Protein AF-A0A2R6AS72-F1 (afdb_monomer_lite)

Radius of gyration: 29.5 Å; chains: 1; bounding box: 60×85×86 Å

Structure (mmCIF, N/CA/C/O backbone):
data_AF-A0A2R6AS72-F1
#
_entry.id   AF-A0A2R6AS72-F1
#
loop_
_atom_site.group_PDB
_atom_site.id
_atom_site.type_symbol
_atom_site.label_atom_id
_atom_site.label_alt_id
_atom_site.label_comp_id
_atom_site.label_asym_id
_atom_site.label_entity_id
_atom_site.label_seq_id
_atom_site.pdbx_PDB_ins_code
_atom_site.Cartn_x
_atom_site.Cartn_y
_atom_site.Cartn_z
_atom_site.occupancy
_atom_site.B_iso_or_equiv
_atom_site.auth_seq_id
_atom_site.auth_comp_id
_atom_site.auth_asym_id
_atom_site.auth_atom_id
_atom_site.pdbx_PDB_model_num
ATOM 1 N N . MET A 1 1 ? -4.173 1.957 5.976 1.00 26.55 1 MET A N 1
ATOM 2 C CA . MET A 1 1 ? -3.843 1.121 4.814 1.00 26.55 1 MET A CA 1
ATOM 3 C C . MET A 1 1 ? -2.342 1.204 4.675 1.00 26.55 1 MET A C 1
ATOM 5 O O . MET A 1 1 ? -1.845 2.309 4.510 1.00 26.55 1 MET A O 1
ATOM 9 N N . VAL A 1 2 ? -1.596 0.109 4.825 1.00 26.56 2 VAL A N 1
ATOM 10 C CA . VAL A 1 2 ? -0.208 0.131 4.344 1.00 26.56 2 VAL A CA 1
ATOM 11 C C . VAL A 1 2 ? -0.346 0.157 2.828 1.00 26.56 2 VAL A C 1
ATOM 13 O O . VAL A 1 2 ? -0.737 -0.860 2.257 1.00 26.56 2 VAL A O 1
ATOM 16 N N . GLN A 1 3 ? -0.158 1.322 2.190 1.00 34.91 3 GLN A N 1
ATOM 17 C CA . GLN A 1 3 ? -0.033 1.402 0.732 1.00 34.91 3 GLN A CA 1
ATOM 18 C C . GLN A 1 3 ? 0.876 0.242 0.323 1.00 34.91 3 GLN A C 1
ATOM 20 O O . GLN A 1 3 ? 1.995 0.143 0.835 1.00 34.91 3 GLN A O 1
ATOM 25 N N . ARG A 1 4 ? 0.376 -0.698 -0.496 1.00 41.53 4 ARG A N 1
ATOM 26 C CA . ARG A 1 4 ? 1.210 -1.774 -1.043 1.00 41.53 4 ARG A CA 1
ATOM 27 C C . ARG A 1 4 ? 2.250 -1.085 -1.917 1.00 41.53 4 ARG A C 1
ATOM 29 O O . ARG A 1 4 ? 1.999 -0.790 -3.079 1.00 41.53 4 ARG A O 1
ATOM 36 N N . GLY A 1 5 ? 3.365 -0.722 -1.294 1.00 50.56 5 GLY A N 1
ATOM 37 C CA . GLY A 1 5 ? 4.481 -0.075 -1.950 1.00 50.56 5 GLY A CA 1
ATOM 38 C C . GLY A 1 5 ? 5.045 -0.971 -3.032 1.00 50.56 5 GLY A C 1
ATOM 39 O O . GLY A 1 5 ? 4.806 -2.182 -3.036 1.00 50.56 5 GLY A O 1
ATOM 40 N N . LEU A 1 6 ? 5.835 -0.380 -3.921 1.00 60.59 6 LEU A N 1
ATOM 41 C CA . LEU A 1 6 ? 6.770 -1.143 -4.732 1.00 60.59 6 LEU A CA 1
ATOM 42 C C . LEU A 1 6 ? 7.609 -2.053 -3.819 1.00 60.59 6 LEU A C 1
ATOM 44 O O . LEU A 1 6 ? 8.525 -1.594 -3.145 1.00 60.59 6 LEU A O 1
ATOM 48 N N . ARG A 1 7 ? 7.286 -3.348 -3.780 1.00 61.53 7 ARG A N 1
ATOM 49 C CA . ARG A 1 7 ? 8.083 -4.355 -3.058 1.00 61.53 7 ARG A CA 1
ATOM 50 C C . ARG A 1 7 ? 9.135 -5.003 -3.952 1.00 61.53 7 ARG A C 1
ATOM 52 O O . ARG A 1 7 ? 10.150 -5.470 -3.459 1.00 61.53 7 ARG A O 1
ATOM 59 N N . SER A 1 8 ? 8.880 -5.029 -5.258 1.00 78.56 8 SER A N 1
ATOM 60 C CA . SER A 1 8 ? 9.783 -5.606 -6.250 1.00 78.56 8 SER A CA 1
ATOM 61 C C . SER A 1 8 ? 10.986 -4.692 -6.460 1.00 78.56 8 SER A C 1
ATOM 63 O O . SER A 1 8 ? 10.830 -3.558 -6.917 1.00 78.56 8 SER A O 1
ATOM 65 N N . GLU A 1 9 ? 12.185 -5.202 -6.177 1.00 76.00 9 GLU A N 1
ATOM 66 C CA . GLU A 1 9 ? 13.444 -4.528 -6.507 1.00 76.00 9 GLU A CA 1
ATOM 67 C C . GLU A 1 9 ? 13.513 -4.182 -7.990 1.00 76.00 9 GLU A C 1
ATOM 69 O O . GLU A 1 9 ? 13.828 -3.051 -8.330 1.00 76.00 9 GLU A O 1
ATOM 74 N N . LYS A 1 10 ? 13.083 -5.092 -8.872 1.00 84.44 10 LYS A N 1
ATOM 75 C CA . LYS A 1 10 ? 13.048 -4.853 -10.322 1.00 84.44 10 LYS A CA 1
ATOM 76 C C . LYS A 1 10 ? 12.162 -3.666 -10.698 1.00 84.44 10 LYS A C 1
ATOM 78 O O . LYS A 1 10 ? 12.503 -2.912 -11.603 1.00 84.44 10 LYS A O 1
ATOM 83 N N . SER A 1 11 ? 11.054 -3.452 -9.989 1.00 86.06 11 SER A N 1
ATOM 84 C CA . SER A 1 11 ? 10.201 -2.278 -10.205 1.00 86.06 11 SER A CA 1
ATOM 85 C C . SER A 1 11 ? 10.873 -0.986 -9.731 1.00 86.06 11 SER A C 1
ATOM 87 O O . SER A 1 11 ? 10.714 0.050 -10.369 1.00 86.06 11 SER A O 1
ATOM 89 N N . VAL A 1 12 ? 11.643 -1.044 -8.641 1.00 83.94 12 VAL A N 1
ATOM 90 C CA . VAL A 1 12 ? 12.390 0.106 -8.105 1.00 83.94 12 VAL A CA 1
ATOM 91 C C . VAL A 1 12 ? 13.551 0.463 -9.028 1.00 83.94 12 VAL A C 1
ATOM 93 O O . VAL A 1 12 ? 13.697 1.620 -9.413 1.00 83.94 12 VAL A O 1
ATOM 96 N N . SER A 1 13 ? 14.326 -0.536 -9.453 1.00 82.00 13 SER A N 1
ATOM 97 C CA . SER A 1 13 ? 15.405 -0.384 -10.428 1.00 82.00 13 SER A CA 1
ATOM 98 C C . SER A 1 13 ? 14.889 0.196 -11.741 1.00 82.00 13 SER A C 1
ATOM 100 O O . SER A 1 13 ? 15.548 1.048 -12.326 1.00 82.00 13 SER A O 1
ATOM 102 N N . LEU A 1 14 ? 13.694 -0.210 -12.180 1.00 90.12 14 LEU A N 1
ATOM 103 C CA . LEU A 1 14 ? 13.065 0.334 -13.379 1.00 90.12 14 LEU A CA 1
ATOM 104 C C . LEU A 1 14 ? 12.728 1.825 -13.237 1.00 90.12 14 LEU A C 1
ATOM 106 O O . LEU A 1 14 ? 13.034 2.597 -14.139 1.00 90.12 14 LEU A O 1
ATOM 110 N N . ILE A 1 15 ? 12.151 2.249 -12.108 1.00 89.75 15 ILE A N 1
ATOM 111 C CA . ILE A 1 15 ? 11.882 3.673 -11.847 1.00 89.75 15 ILE A CA 1
ATOM 112 C C . ILE A 1 15 ? 13.185 4.483 -11.842 1.00 89.75 15 ILE A C 1
ATOM 114 O O . ILE A 1 15 ? 13.264 5.526 -12.489 1.00 89.75 15 ILE A O 1
ATOM 118 N N . LEU A 1 16 ? 14.222 3.986 -11.161 1.00 88.44 16 LEU A N 1
ATOM 119 C CA . LEU A 1 16 ? 15.533 4.636 -11.109 1.00 88.44 16 LEU A CA 1
ATOM 120 C C . LEU A 1 16 ? 16.192 4.741 -12.486 1.00 88.44 16 LEU A C 1
ATOM 122 O O . LEU A 1 16 ? 16.764 5.777 -12.815 1.00 88.44 16 LEU A O 1
ATOM 126 N N . PHE A 1 17 ? 16.102 3.689 -13.299 1.00 91.38 17 PHE A N 1
ATOM 127 C CA . PHE A 1 17 ? 16.607 3.689 -14.668 1.00 91.38 17 PHE A CA 1
ATOM 128 C C . PHE A 1 17 ? 15.911 4.739 -15.536 1.00 91.38 17 PHE A C 1
ATOM 130 O O . PHE A 1 17 ? 16.584 5.528 -16.200 1.00 91.38 17 PHE A O 1
ATOM 137 N N . ILE A 1 18 ? 14.577 4.790 -15.495 1.00 93.00 18 ILE A N 1
ATOM 138 C CA . ILE A 1 18 ? 13.805 5.772 -16.265 1.00 93.00 18 ILE A CA 1
ATOM 139 C C . ILE A 1 18 ? 14.140 7.190 -15.788 1.00 93.00 18 ILE A C 1
ATOM 141 O O . ILE A 1 18 ? 14.328 8.074 -16.617 1.00 93.00 18 ILE A O 1
ATOM 145 N N . SER A 1 19 ? 14.304 7.398 -14.477 1.00 90.56 19 SER A N 1
ATOM 146 C CA . SER A 1 19 ? 14.734 8.684 -13.912 1.00 90.56 19 SER A CA 1
ATOM 147 C C . SER A 1 19 ? 16.095 9.125 -14.459 1.00 90.56 19 SER A C 1
ATOM 149 O O . SER A 1 19 ? 16.209 10.208 -15.030 1.00 90.56 19 SER A O 1
ATOM 151 N N . LYS A 1 20 ? 17.104 8.243 -14.401 1.00 86.31 20 LYS A N 1
ATOM 152 C CA . LYS A 1 20 ? 18.450 8.496 -14.949 1.00 86.31 20 LYS A CA 1
ATOM 153 C C . LYS A 1 20 ? 18.457 8.734 -16.461 1.00 86.31 20 LYS A C 1
ATOM 155 O O . LYS A 1 20 ? 19.352 9.401 -16.961 1.00 86.31 20 LYS A O 1
ATOM 160 N N . SER A 1 21 ? 17.454 8.226 -17.172 1.00 88.25 21 SER A N 1
ATOM 161 C CA . SER A 1 21 ? 17.275 8.407 -18.619 1.00 88.25 21 SER A CA 1
ATOM 162 C C . SER A 1 21 ? 16.525 9.703 -18.979 1.00 88.25 21 SER A C 1
ATOM 164 O O . SER A 1 21 ? 15.996 9.829 -20.081 1.00 88.25 21 SER A O 1
ATOM 166 N N . GLY A 1 22 ? 16.430 10.662 -18.050 1.00 88.44 22 GLY A N 1
ATOM 167 C CA . GLY A 1 22 ? 15.698 11.918 -18.249 1.00 88.44 22 GLY A CA 1
ATOM 168 C C . GLY A 1 22 ? 14.187 11.790 -18.033 1.00 88.44 22 GLY A C 1
ATOM 169 O O . GLY A 1 22 ? 13.410 12.547 -18.605 1.00 88.44 22 GLY A O 1
ATOM 170 N N . GLY A 1 23 ? 13.749 10.803 -17.248 1.00 90.31 23 GLY A N 1
ATOM 171 C CA . GLY A 1 23 ? 12.340 10.577 -16.921 1.00 90.31 23 GLY A CA 1
ATOM 172 C C . GLY A 1 23 ? 11.528 9.850 -17.995 1.00 90.31 23 GLY A C 1
ATOM 173 O O . GLY A 1 23 ? 10.321 9.683 -17.814 1.00 90.31 23 GLY A O 1
ATOM 174 N N . ARG A 1 24 ? 12.166 9.378 -19.075 1.00 94.62 24 ARG A N 1
ATOM 175 C CA . ARG A 1 24 ? 11.526 8.635 -20.172 1.00 94.62 24 ARG A CA 1
ATOM 176 C C . ARG A 1 24 ? 12.399 7.477 -20.668 1.00 94.62 24 ARG A C 1
ATOM 178 O O . ARG A 1 24 ? 13.614 7.613 -20.736 1.00 94.62 24 ARG A O 1
ATOM 185 N N . ALA A 1 25 ? 11.799 6.349 -21.052 1.00 95.50 25 ALA A N 1
ATOM 186 C CA . ALA A 1 25 ? 12.524 5.227 -21.666 1.00 95.50 25 ALA A CA 1
ATOM 187 C C . ALA A 1 25 ? 11.628 4.366 -22.569 1.00 95.50 25 ALA A C 1
ATOM 189 O O . ALA A 1 25 ? 10.417 4.283 -22.353 1.00 95.50 25 ALA A O 1
ATOM 190 N N . LYS A 1 26 ? 12.204 3.658 -23.553 1.00 95.50 26 LYS A N 1
ATOM 191 C CA . LYS A 1 26 ? 11.459 2.632 -24.303 1.00 95.50 26 LYS A CA 1
ATOM 192 C C . LYS A 1 26 ? 11.435 1.316 -23.529 1.00 95.50 26 LYS A C 1
ATOM 194 O O . LYS A 1 26 ? 12.349 0.983 -22.777 1.00 95.50 26 LYS A O 1
ATOM 199 N N . LEU A 1 27 ? 10.415 0.496 -23.791 1.00 93.31 27 LEU A N 1
ATOM 200 C CA . LEU A 1 27 ? 10.300 -0.839 -23.191 1.00 93.31 27 LEU A CA 1
ATOM 201 C C . LEU A 1 27 ? 11.507 -1.741 -23.513 1.00 93.31 27 LEU A C 1
ATOM 203 O O . LEU A 1 27 ? 11.889 -2.565 -22.685 1.00 93.31 27 LEU A O 1
ATOM 207 N N . LYS A 1 28 ? 12.107 -1.595 -24.706 1.00 92.81 28 LYS A N 1
ATOM 208 C CA . LYS A 1 28 ? 13.315 -2.342 -25.100 1.00 92.81 28 LYS A CA 1
ATOM 209 C C . LYS A 1 28 ? 14.474 -2.049 -24.148 1.00 92.81 28 LYS A C 1
ATOM 211 O O . LYS A 1 28 ? 15.103 -2.986 -23.668 1.00 92.81 28 LYS A O 1
ATOM 216 N N . ASP A 1 29 ? 14.695 -0.775 -23.856 1.00 92.50 29 ASP A N 1
ATOM 217 C CA . ASP A 1 29 ? 15.818 -0.308 -23.044 1.00 92.50 29 ASP A CA 1
ATOM 218 C C . ASP A 1 29 ? 15.613 -0.724 -21.584 1.00 92.50 29 ASP A C 1
ATOM 220 O O . ASP A 1 29 ? 16.521 -1.252 -20.950 1.00 92.50 29 ASP A O 1
ATOM 224 N N . ALA A 1 30 ? 14.373 -0.626 -21.093 1.00 89.69 30 ALA A N 1
ATOM 225 C CA . ALA A 1 30 ? 13.977 -1.142 -19.785 1.00 89.69 30 ALA A CA 1
ATOM 226 C C . ALA A 1 30 ? 14.196 -2.661 -19.640 1.00 89.69 30 ALA A C 1
ATOM 228 O O . ALA A 1 30 ? 14.641 -3.126 -18.592 1.00 89.69 30 ALA A O 1
ATOM 229 N N . ALA A 1 31 ? 13.881 -3.449 -20.674 1.00 91.19 31 ALA A N 1
ATOM 230 C CA . ALA A 1 31 ? 14.099 -4.896 -20.663 1.00 91.19 31 ALA A CA 1
ATOM 231 C C . ALA A 1 31 ? 15.592 -5.248 -20.662 1.00 91.19 31 ALA A C 1
ATOM 233 O O . ALA A 1 31 ? 16.020 -6.088 -19.870 1.00 91.19 31 ALA A O 1
ATOM 234 N N . SER A 1 32 ? 16.378 -4.540 -21.480 1.00 91.00 32 SER A N 1
ATOM 235 C CA . SER A 1 32 ? 17.835 -4.671 -21.517 1.00 91.00 32 SER A CA 1
ATOM 236 C C . SER A 1 32 ? 18.467 -4.328 -20.167 1.00 91.00 32 SER A C 1
ATOM 238 O O . SER A 1 32 ? 19.284 -5.090 -19.666 1.00 91.00 32 SER A O 1
ATOM 240 N N . PHE A 1 33 ? 18.054 -3.221 -19.541 1.00 91.44 33 PHE A N 1
ATOM 241 C CA . PHE A 1 33 ? 18.584 -2.779 -18.251 1.00 91.44 33 PHE A CA 1
ATOM 242 C C . PHE A 1 33 ? 18.313 -3.780 -17.121 1.00 91.44 33 PHE A C 1
ATOM 244 O O . PHE A 1 33 ? 19.184 -4.055 -16.300 1.00 91.44 33 PHE A O 1
ATOM 251 N N . LEU A 1 34 ? 17.105 -4.348 -17.065 1.00 87.94 34 LEU A N 1
ATOM 252 C CA . LEU A 1 34 ? 16.750 -5.312 -16.020 1.00 87.94 34 LEU A CA 1
ATOM 253 C C . LEU A 1 34 ? 17.352 -6.707 -16.240 1.00 87.94 34 LEU A C 1
ATOM 255 O O . LEU A 1 34 ? 17.239 -7.541 -15.331 1.00 87.94 34 LEU A O 1
ATOM 259 N N . ASN A 1 35 ? 17.963 -6.932 -17.410 1.00 92.06 35 ASN A N 1
ATOM 260 C CA . ASN A 1 35 ? 18.389 -8.225 -17.935 1.00 92.06 35 ASN A CA 1
ATOM 261 C C . ASN A 1 35 ? 17.247 -9.253 -17.906 1.00 92.06 35 ASN A C 1
ATOM 263 O O . ASN A 1 35 ? 17.348 -10.311 -17.287 1.00 92.06 35 ASN A O 1
ATOM 267 N N . LEU A 1 36 ? 16.104 -8.886 -18.495 1.00 90.19 36 LEU A N 1
ATOM 268 C CA . LEU A 1 36 ? 14.894 -9.709 -18.510 1.00 90.19 36 LEU A CA 1
ATOM 269 C C . LEU A 1 36 ? 14.269 -9.777 -19.911 1.00 90.19 36 LEU A C 1
ATOM 271 O O . LEU A 1 36 ? 14.346 -8.804 -20.668 1.00 90.19 36 LEU A O 1
ATOM 275 N N . PRO A 1 37 ? 13.560 -10.875 -20.241 1.00 93.31 37 PRO A N 1
ATOM 276 C CA . PRO A 1 37 ? 12.732 -10.937 -21.438 1.00 93.31 37 PRO A CA 1
ATOM 277 C C . PRO A 1 37 ? 11.698 -9.809 -21.462 1.00 93.31 37 PRO A C 1
ATOM 279 O O . PRO A 1 37 ? 11.127 -9.440 -20.429 1.00 93.31 37 PRO A O 1
ATOM 282 N N . ARG A 1 38 ? 11.395 -9.294 -22.660 1.00 90.62 38 ARG A N 1
ATOM 283 C CA . ARG A 1 38 ? 10.428 -8.196 -22.843 1.00 90.62 38 ARG A CA 1
ATOM 284 C C . ARG A 1 38 ? 9.080 -8.479 -22.182 1.00 90.62 38 ARG A C 1
ATOM 286 O O . ARG A 1 38 ? 8.500 -7.565 -21.599 1.00 90.62 38 ARG A O 1
ATOM 293 N N . ASP A 1 39 ? 8.587 -9.711 -22.253 1.00 89.19 39 ASP A N 1
ATOM 294 C CA . ASP A 1 39 ? 7.284 -10.072 -21.687 1.00 89.19 39 ASP A CA 1
ATOM 295 C C . ASP A 1 39 ? 7.278 -10.074 -20.155 1.00 89.19 39 ASP A C 1
ATOM 297 O O . ASP A 1 39 ? 6.330 -9.564 -19.551 1.00 89.19 39 ASP A O 1
ATOM 301 N N . SER A 1 40 ? 8.373 -10.498 -19.521 1.00 87.94 40 SER A N 1
ATOM 302 C CA . SER A 1 40 ? 8.562 -10.374 -18.072 1.00 87.94 40 SER A CA 1
ATOM 303 C C . SER A 1 40 ? 8.624 -8.902 -17.649 1.00 87.94 40 SER A C 1
ATOM 305 O O . SER A 1 40 ? 7.961 -8.490 -16.693 1.00 87.94 40 SER A O 1
ATOM 307 N N . THR A 1 41 ? 9.330 -8.061 -18.412 1.00 91.38 41 THR A N 1
ATOM 308 C CA . THR A 1 41 ? 9.390 -6.610 -18.164 1.00 91.38 41 THR A CA 1
ATOM 309 C C . THR A 1 41 ? 8.023 -5.938 -18.308 1.00 91.38 41 THR A C 1
ATOM 311 O O . THR A 1 41 ? 7.683 -5.070 -17.500 1.00 91.38 41 THR A O 1
ATOM 314 N N . LYS A 1 42 ? 7.180 -6.372 -19.261 1.00 92.38 42 LYS A N 1
ATOM 315 C CA . LYS A 1 42 ? 5.796 -5.872 -19.396 1.00 92.38 42 LYS A CA 1
ATOM 316 C C . LYS A 1 42 ? 4.974 -6.089 -18.126 1.00 92.38 42 LYS A C 1
ATOM 318 O O . LYS A 1 42 ? 4.080 -5.283 -17.868 1.00 92.38 42 LYS A O 1
ATOM 323 N N . GLY A 1 43 ? 5.236 -7.147 -17.356 1.00 90.69 43 GLY A N 1
ATOM 324 C CA . GLY A 1 43 ? 4.576 -7.398 -16.072 1.00 90.69 43 GLY A CA 1
ATOM 325 C C . GLY A 1 43 ? 4.862 -6.291 -15.056 1.00 90.69 43 GLY A C 1
ATOM 326 O O . GLY A 1 43 ? 3.936 -5.675 -14.526 1.00 90.69 43 GLY A O 1
ATOM 327 N N . TYR A 1 44 ? 6.141 -5.958 -14.862 1.00 90.56 44 TYR A N 1
ATOM 328 C CA . TYR A 1 44 ? 6.551 -4.870 -13.968 1.00 90.56 44 TYR A CA 1
ATOM 329 C C . TYR A 1 44 ? 6.054 -3.507 -14.450 1.00 90.56 44 TYR A C 1
ATOM 331 O O . TYR A 1 44 ? 5.547 -2.723 -13.653 1.00 90.56 44 TYR A O 1
ATOM 339 N N . VAL A 1 45 ? 6.131 -3.244 -15.754 1.00 93.25 45 VAL A N 1
ATOM 340 C CA . VAL A 1 45 ? 5.623 -2.002 -16.352 1.00 93.25 45 VAL A CA 1
ATOM 341 C C . VAL A 1 45 ? 4.116 -1.861 -16.139 1.00 93.25 45 VAL A C 1
ATOM 343 O O . VAL A 1 45 ? 3.662 -0.805 -15.710 1.00 93.25 45 VAL A O 1
ATOM 346 N N . ARG A 1 46 ? 3.328 -2.920 -16.375 1.00 91.69 46 ARG A N 1
ATOM 347 C CA . ARG A 1 46 ? 1.877 -2.912 -16.113 1.00 91.69 46 ARG A CA 1
ATOM 348 C C . ARG A 1 46 ? 1.566 -2.641 -14.645 1.00 91.69 46 ARG A C 1
ATOM 350 O O . ARG A 1 46 ? 0.669 -1.852 -14.360 1.00 91.69 46 ARG A O 1
ATOM 357 N N . ALA A 1 47 ? 2.316 -3.245 -13.724 1.00 86.25 47 ALA A N 1
ATOM 358 C CA . ALA A 1 47 ? 2.155 -2.980 -12.299 1.00 86.25 47 ALA A CA 1
ATOM 359 C C . ALA A 1 47 ? 2.436 -1.506 -11.959 1.00 86.25 47 ALA A C 1
ATOM 361 O O . ALA A 1 47 ? 1.650 -0.882 -11.254 1.00 86.25 47 ALA A O 1
ATOM 362 N N . LEU A 1 48 ? 3.511 -0.927 -12.498 1.00 90.56 48 LEU A N 1
ATOM 363 C CA . LEU A 1 48 ? 3.870 0.475 -12.269 1.00 90.56 48 LEU A CA 1
ATOM 364 C C . LEU A 1 48 ? 2.870 1.471 -12.863 1.00 90.56 48 LEU A C 1
ATOM 366 O O . LEU A 1 48 ? 2.565 2.467 -12.209 1.00 90.56 48 LEU A O 1
ATOM 370 N N . LEU A 1 49 ? 2.334 1.178 -14.050 1.00 90.50 49 LEU A N 1
ATOM 371 C CA . LEU A 1 49 ? 1.248 1.945 -14.670 1.00 90.50 49 LEU A CA 1
ATOM 372 C C . LEU A 1 49 ? -0.008 1.901 -13.792 1.00 90.50 49 LEU A C 1
ATOM 374 O O . LEU A 1 49 ? -0.547 2.939 -13.428 1.00 90.50 49 LEU A O 1
ATOM 378 N N . ARG A 1 50 ? -0.429 0.704 -13.359 1.00 87.31 50 ARG A N 1
ATOM 379 C CA . ARG A 1 50 ? -1.596 0.530 -12.475 1.00 87.31 50 ARG A CA 1
ATOM 380 C C . ARG A 1 50 ? -1.429 1.243 -11.130 1.00 87.31 50 ARG A C 1
ATOM 382 O O . ARG A 1 50 ? -2.405 1.709 -10.553 1.00 87.31 50 ARG A O 1
ATOM 389 N N . LEU A 1 51 ? -0.206 1.300 -10.610 1.00 81.81 51 LEU A N 1
ATOM 390 C CA . LEU A 1 51 ? 0.118 1.985 -9.358 1.00 81.81 51 LEU A CA 1
ATOM 391 C C . LEU A 1 51 ? 0.334 3.502 -9.531 1.00 81.81 51 LEU A C 1
ATOM 393 O O . LEU A 1 51 ? 0.549 4.197 -8.529 1.00 81.81 51 LEU A O 1
ATOM 397 N N . GLY A 1 52 ? 0.281 4.007 -10.767 1.00 85.38 52 GLY A N 1
ATOM 398 C CA . GLY A 1 52 ? 0.403 5.422 -11.104 1.00 85.38 52 GLY A CA 1
ATOM 399 C C . GLY A 1 52 ? 1.817 5.984 -10.973 1.00 85.38 52 GLY A C 1
ATOM 400 O O . GLY A 1 52 ? 1.954 7.172 -10.712 1.00 85.38 52 GLY A O 1
ATOM 401 N N . TYR A 1 53 ? 2.866 5.160 -11.079 1.00 87.56 53 TYR A N 1
ATOM 402 C CA . TYR A 1 53 ? 4.266 5.631 -11.111 1.00 87.56 53 TYR A CA 1
ATOM 403 C C . TYR A 1 53 ? 4.782 5.874 -12.526 1.00 87.56 53 TYR A C 1
ATOM 405 O O . TYR A 1 53 ? 5.785 6.560 -12.710 1.00 87.56 53 TYR A O 1
ATOM 413 N N . LEU A 1 54 ? 4.132 5.262 -13.511 1.00 94.25 54 LEU A N 1
ATOM 414 C CA . LEU A 1 54 ? 4.446 5.435 -14.916 1.00 94.25 54 LEU A CA 1
ATOM 415 C C . LEU A 1 54 ? 3.208 5.888 -15.673 1.00 94.25 54 LEU A C 1
ATOM 417 O O . LEU A 1 54 ? 2.084 5.587 -15.272 1.00 94.25 54 LEU A O 1
ATOM 421 N N . GLU A 1 55 ? 3.463 6.518 -16.806 1.00 94.06 55 GLU A N 1
ATOM 422 C CA . GLU A 1 55 ? 2.518 6.879 -17.853 1.00 94.06 55 GLU A CA 1
ATOM 423 C C . GLU A 1 55 ? 3.051 6.379 -19.203 1.00 94.06 55 GLU A C 1
ATOM 425 O O . GLU A 1 55 ? 4.219 5.984 -19.330 1.00 94.06 55 GLU A O 1
ATOM 430 N N . ARG A 1 56 ? 2.176 6.340 -20.212 1.00 93.44 56 ARG A N 1
ATOM 431 C CA . ARG A 1 56 ? 2.548 6.003 -21.588 1.00 93.44 56 ARG A CA 1
ATOM 432 C C . ARG A 1 56 ? 2.321 7.203 -22.481 1.00 93.44 56 ARG A C 1
ATOM 434 O O . ARG A 1 56 ? 1.236 7.766 -22.464 1.00 93.44 56 ARG A O 1
ATOM 441 N N . ASP A 1 57 ? 3.309 7.486 -23.313 1.00 91.62 57 ASP A N 1
ATOM 442 C CA . ASP A 1 57 ? 3.228 8.522 -24.335 1.00 91.62 57 ASP A CA 1
ATOM 443 C C . ASP A 1 57 ? 4.007 8.072 -25.573 1.00 91.62 57 ASP A C 1
ATOM 445 O O . ASP A 1 57 ? 5.174 7.698 -25.467 1.00 91.62 57 ASP A O 1
ATOM 449 N N . GLY A 1 58 ? 3.353 8.009 -26.734 1.00 82.38 58 GLY A N 1
ATOM 450 C CA . GLY A 1 58 ? 4.006 7.687 -28.012 1.00 82.38 58 GLY A CA 1
ATOM 451 C C . GLY A 1 58 ? 4.849 6.399 -28.037 1.00 82.38 58 GLY A C 1
ATOM 452 O O . GLY A 1 58 ? 5.858 6.333 -28.735 1.00 82.38 58 GLY A O 1
ATOM 453 N N . GLY A 1 59 ? 4.500 5.377 -27.243 1.00 86.81 59 GLY A N 1
ATOM 454 C CA . GLY A 1 59 ? 5.284 4.135 -27.116 1.00 86.81 59 GLY A CA 1
ATOM 455 C C . GLY A 1 59 ? 6.461 4.199 -26.127 1.00 86.81 59 GLY A C 1
ATOM 456 O O . GLY A 1 59 ? 7.170 3.203 -25.944 1.00 86.81 59 GLY A O 1
ATOM 457 N N . PHE A 1 60 ? 6.645 5.330 -25.450 1.00 93.50 60 PHE A N 1
ATOM 458 C CA . PHE A 1 60 ? 7.571 5.517 -24.340 1.00 93.50 60 PHE A CA 1
ATOM 459 C C . PHE A 1 60 ? 6.885 5.289 -22.989 1.00 93.50 60 PHE A C 1
ATOM 461 O O . PHE A 1 60 ? 5.669 5.415 -22.838 1.00 93.50 60 PHE A O 1
ATOM 468 N N . LEU A 1 61 ? 7.701 4.931 -22.000 1.00 95.50 61 LEU A N 1
ATOM 469 C CA . LEU A 1 61 ? 7.355 4.907 -20.585 1.00 95.50 61 LEU A CA 1
ATOM 470 C C . LEU A 1 61 ? 7.879 6.194 -19.960 1.00 95.50 61 LEU A C 1
ATOM 472 O O . LEU A 1 61 ? 9.081 6.451 -20.036 1.00 95.50 61 LEU A O 1
ATOM 476 N N . ILE A 1 62 ? 6.996 6.972 -19.344 1.00 96.00 62 ILE A N 1
ATOM 477 C CA . ILE A 1 62 ? 7.336 8.242 -18.697 1.00 96.00 62 ILE A CA 1
ATOM 478 C C . ILE A 1 62 ? 7.074 8.117 -17.199 1.00 96.00 62 ILE A C 1
ATOM 480 O O . ILE A 1 62 ? 6.115 7.462 -16.795 1.00 96.00 62 ILE A O 1
ATOM 484 N N . LEU A 1 63 ? 7.926 8.710 -16.362 1.00 92.62 63 LEU A N 1
ATOM 485 C CA . LEU A 1 63 ? 7.624 8.849 -14.938 1.00 92.62 63 LEU A CA 1
ATOM 486 C C . LEU A 1 63 ? 6.481 9.845 -14.746 1.00 92.62 63 LEU A C 1
ATOM 488 O O . LEU A 1 63 ? 6.612 11.017 -15.103 1.00 92.62 63 LEU A O 1
ATOM 492 N N . SER A 1 64 ? 5.407 9.391 -14.102 1.00 88.94 64 SER A N 1
ATOM 493 C CA . SER A 1 64 ? 4.377 10.294 -13.588 1.00 88.94 64 SER A CA 1
ATOM 494 C C . SER A 1 64 ? 4.973 11.216 -12.519 1.00 88.94 64 SER A C 1
ATOM 496 O O . SER A 1 64 ? 6.079 10.986 -12.021 1.00 88.94 64 SER A O 1
ATOM 498 N N . GLU A 1 65 ? 4.230 12.229 -12.083 1.00 79.38 65 GLU A N 1
ATOM 499 C CA . GLU A 1 65 ? 4.652 13.092 -10.972 1.00 79.38 65 GLU A CA 1
ATOM 500 C C . GLU A 1 65 ? 4.993 12.286 -9.703 1.00 79.38 65 GLU A C 1
ATOM 502 O O . GLU A 1 65 ? 6.048 12.467 -9.092 1.00 79.38 65 GLU A O 1
ATOM 507 N N . LYS A 1 66 ? 4.166 11.283 -9.386 1.00 80.81 66 LYS A N 1
ATOM 508 C CA . LYS A 1 66 ? 4.407 10.320 -8.303 1.00 80.81 66 LYS A CA 1
ATOM 509 C C . LYS A 1 66 ? 5.659 9.469 -8.541 1.00 80.81 66 LYS A C 1
ATOM 511 O O . LYS A 1 66 ? 6.403 9.190 -7.601 1.00 80.81 66 LYS A O 1
ATOM 516 N N . GLY A 1 67 ? 5.888 9.042 -9.783 1.00 84.38 67 GLY A N 1
ATOM 517 C CA . GLY A 1 67 ? 7.096 8.339 -10.217 1.00 84.38 67 GLY A CA 1
ATOM 518 C C . GLY A 1 67 ? 8.360 9.160 -10.012 1.00 84.38 67 GLY A C 1
ATOM 519 O O . GLY A 1 67 ? 9.332 8.646 -9.465 1.00 84.38 67 GLY A O 1
ATOM 520 N N . ARG A 1 68 ? 8.322 10.439 -10.398 1.00 81.25 68 ARG A N 1
ATOM 521 C CA . ARG A 1 68 ? 9.422 11.394 -10.233 1.00 81.25 68 ARG A CA 1
ATOM 522 C C . ARG A 1 68 ? 9.725 11.647 -8.765 1.00 81.25 68 ARG A C 1
ATOM 524 O O . ARG A 1 68 ? 10.866 11.465 -8.369 1.00 81.25 68 ARG A O 1
ATOM 531 N N . ALA A 1 69 ? 8.719 11.950 -7.945 1.00 73.62 69 ALA A N 1
ATOM 532 C CA . ALA A 1 69 ? 8.910 12.149 -6.506 1.00 73.62 69 ALA A CA 1
ATOM 533 C C . ALA A 1 69 ? 9.515 10.907 -5.827 1.00 73.62 69 ALA A C 1
ATOM 535 O O . ALA A 1 69 ? 10.429 11.012 -5.009 1.00 73.62 69 ALA A O 1
ATOM 536 N N . PHE A 1 70 ? 9.044 9.713 -6.202 1.00 79.19 70 PHE A N 1
ATOM 537 C CA . PHE A 1 70 ? 9.603 8.465 -5.692 1.00 79.19 70 PHE A CA 1
ATOM 538 C C . PHE A 1 70 ? 11.029 8.212 -6.192 1.00 79.19 70 PHE A C 1
ATOM 540 O O . PHE A 1 70 ? 11.866 7.748 -5.427 1.00 79.19 70 PHE A O 1
ATOM 547 N N . ALA A 1 71 ? 11.324 8.532 -7.4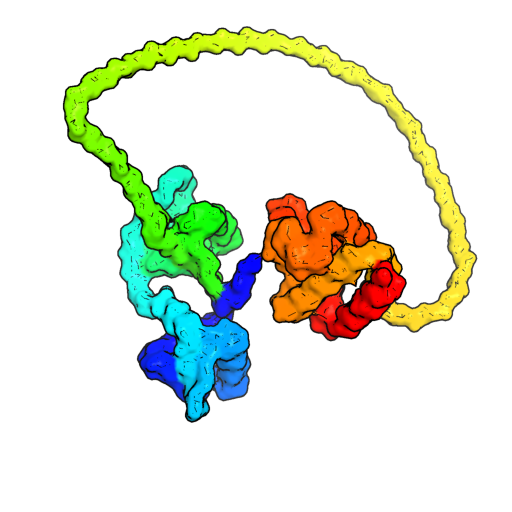52 1.00 83.12 71 ALA A N 1
ATOM 548 C CA . ALA A 1 71 ? 12.671 8.432 -7.990 1.00 83.12 71 ALA A CA 1
ATOM 549 C C . ALA A 1 71 ? 13.633 9.401 -7.295 1.00 83.12 71 ALA A C 1
ATOM 551 O O . ALA A 1 71 ? 14.714 8.960 -6.924 1.00 83.12 71 ALA A O 1
ATOM 552 N N . SER A 1 72 ? 13.232 10.656 -7.061 1.00 74.69 72 SER A N 1
ATOM 553 C CA . SER A 1 72 ? 14.022 11.654 -6.327 1.00 74.69 72 SER A CA 1
ATOM 554 C C . SER A 1 72 ? 14.389 11.156 -4.933 1.00 74.69 72 SER A C 1
ATOM 556 O O . SER A 1 72 ? 15.562 11.154 -4.578 1.00 74.69 72 SER A O 1
ATOM 558 N N . LEU A 1 73 ? 13.414 10.598 -4.209 1.00 70.56 73 LEU A N 1
ATOM 559 C CA . LEU A 1 73 ? 13.616 9.988 -2.891 1.00 70.56 73 LEU A CA 1
ATOM 560 C C . LEU A 1 73 ? 14.611 8.811 -2.905 1.00 70.56 73 LEU A C 1
ATOM 562 O O . LEU A 1 73 ? 15.211 8.492 -1.884 1.00 70.56 73 LEU A O 1
ATOM 566 N N . LEU A 1 74 ? 14.791 8.148 -4.050 1.00 73.19 74 LEU A N 1
ATOM 567 C CA . LEU A 1 74 ? 15.758 7.063 -4.224 1.00 73.19 74 LEU A CA 1
ATOM 568 C C . LEU A 1 74 ? 17.104 7.532 -4.806 1.00 73.19 74 LEU A C 1
ATOM 570 O O . LEU A 1 74 ? 18.100 6.827 -4.648 1.00 73.19 74 LEU A O 1
ATOM 574 N N . SER A 1 75 ? 17.121 8.647 -5.544 1.00 66.25 75 SER A N 1
ATOM 575 C CA . SER A 1 75 ? 18.273 9.146 -6.304 1.00 66.25 75 SER A CA 1
ATOM 576 C C . SER A 1 75 ? 19.034 10.268 -5.618 1.00 66.25 75 SER A C 1
ATOM 578 O O . SER A 1 75 ? 20.171 10.525 -6.014 1.00 66.25 75 SER A O 1
ATOM 580 N N . GLU A 1 76 ? 18.436 10.941 -4.630 1.00 56.88 76 GLU A N 1
ATOM 581 C CA . GLU A 1 76 ? 19.190 11.790 -3.715 1.00 56.88 76 GLU A CA 1
ATOM 582 C C . GLU A 1 76 ? 20.342 10.945 -3.177 1.00 56.88 76 GLU A C 1
ATOM 584 O O . GLU A 1 76 ? 20.143 9.925 -2.509 1.00 56.88 76 GLU A O 1
ATOM 589 N N . LYS A 1 77 ? 21.571 11.317 -3.565 1.00 49.00 77 LYS A N 1
ATOM 590 C CA . LYS A 1 77 ? 22.777 10.794 -2.932 1.00 49.00 77 LYS A CA 1
ATOM 591 C C . LYS A 1 77 ? 22.512 10.914 -1.442 1.00 49.00 77 LYS A C 1
ATOM 593 O O . LYS A 1 77 ? 22.266 12.020 -0.970 1.00 49.00 77 LYS A O 1
ATOM 598 N N . ARG A 1 78 ? 22.486 9.766 -0.762 1.00 52.62 78 ARG A N 1
ATOM 599 C CA . ARG A 1 78 ? 22.276 9.622 0.677 1.00 52.62 78 ARG A CA 1
ATOM 600 C C . ARG A 1 78 ? 23.427 10.327 1.392 1.00 52.62 78 ARG A C 1
ATOM 602 O O . ARG A 1 78 ? 24.362 9.685 1.856 1.00 52.62 78 ARG A O 1
ATOM 609 N N . SER A 1 79 ? 23.425 11.652 1.375 1.00 46.00 79 SER A N 1
ATOM 610 C CA . SER A 1 79 ? 24.337 12.447 2.168 1.00 46.00 79 SER A CA 1
ATOM 611 C C . SER A 1 79 ? 23.918 12.194 3.605 1.00 46.00 79 SER A C 1
ATOM 613 O O . SER A 1 79 ? 22.730 12.357 3.902 1.00 46.00 79 SER A O 1
ATOM 615 N N . PRO A 1 80 ? 24.827 11.723 4.471 1.00 52.16 80 PRO A N 1
ATOM 616 C CA . PRO A 1 80 ? 24.488 11.470 5.858 1.00 52.16 80 PRO A CA 1
ATOM 617 C C . PRO A 1 80 ? 23.871 12.745 6.431 1.00 52.16 80 PRO A C 1
ATOM 619 O O . PRO A 1 80 ? 24.478 13.814 6.407 1.00 52.16 80 PRO A O 1
ATOM 622 N N . VAL A 1 81 ? 22.621 12.636 6.870 1.00 59.38 81 VAL A N 1
ATOM 623 C CA . VAL A 1 81 ? 21.951 13.713 7.593 1.00 59.38 81 VAL A CA 1
ATOM 624 C C . VAL A 1 81 ? 22.454 13.624 9.026 1.00 59.38 81 VAL A C 1
ATOM 626 O O . VAL A 1 81 ? 22.605 12.519 9.552 1.00 59.38 81 VAL A O 1
ATOM 629 N N . GLU A 1 82 ? 22.724 14.757 9.674 1.00 61.19 82 GLU A N 1
ATOM 630 C CA . GLU A 1 82 ? 23.044 14.724 11.100 1.00 61.19 82 GLU A CA 1
ATOM 631 C C . GLU A 1 82 ? 21.909 14.026 11.865 1.00 61.19 82 GLU A C 1
ATOM 633 O O . GLU A 1 82 ? 20.732 14.365 11.678 1.00 61.19 82 GLU A O 1
ATOM 638 N N . PRO A 1 83 ? 22.225 13.032 12.712 1.00 60.88 83 PRO A N 1
ATOM 639 C CA . PRO A 1 83 ? 21.213 12.252 13.398 1.00 60.88 83 PRO A CA 1
ATOM 640 C C . PRO A 1 83 ? 20.493 13.114 14.438 1.00 60.88 83 PRO A C 1
ATOM 642 O O . PRO A 1 83 ? 20.898 13.215 15.593 1.00 60.88 83 PRO A O 1
ATOM 645 N N . LYS A 1 84 ? 19.367 13.715 14.047 1.00 68.50 84 LYS A N 1
ATOM 646 C CA . LYS A 1 84 ? 18.436 14.347 14.986 1.00 68.50 84 LYS A CA 1
ATOM 647 C C . LYS A 1 84 ? 17.559 13.275 15.617 1.00 68.50 84 LYS A C 1
ATOM 649 O O . LYS A 1 84 ? 16.513 12.897 15.090 1.00 68.50 84 LYS A O 1
ATOM 654 N N . ILE A 1 85 ? 18.025 12.754 16.748 1.00 77.06 85 ILE A N 1
ATOM 655 C CA . ILE A 1 85 ? 17.276 11.795 17.559 1.00 77.06 85 ILE A CA 1
ATOM 656 C C . ILE A 1 85 ? 16.100 12.535 18.221 1.00 77.06 85 ILE A C 1
ATOM 658 O O . ILE A 1 85 ? 16.330 13.525 18.913 1.00 77.06 85 ILE A O 1
ATOM 662 N N . PRO A 1 86 ? 14.853 12.060 18.064 1.00 76.31 86 PRO A N 1
ATOM 663 C CA . PRO A 1 86 ? 13.690 12.688 18.686 1.00 76.31 86 PRO A CA 1
ATOM 664 C C . PRO A 1 86 ? 13.794 12.758 20.214 1.00 76.31 86 PRO A C 1
ATOM 666 O O . PRO A 1 86 ? 14.254 11.812 20.866 1.00 76.31 86 PRO A O 1
ATOM 669 N N . GLU A 1 87 ? 13.281 13.839 20.802 1.00 71.00 87 GLU A N 1
ATOM 670 C CA . GLU A 1 87 ? 13.184 13.970 22.256 1.00 71.00 87 GLU A CA 1
ATOM 671 C C . GLU A 1 87 ? 12.346 12.828 22.863 1.00 71.00 87 GLU A C 1
ATOM 673 O O . GLU A 1 87 ? 11.344 12.366 22.309 1.00 71.00 87 GLU A O 1
ATOM 678 N N . GLY A 1 88 ? 12.794 12.306 24.008 1.00 72.19 88 GLY A N 1
ATOM 679 C CA . GLY A 1 88 ? 12.141 11.185 24.694 1.00 72.19 88 GLY A CA 1
ATOM 680 C C . GLY A 1 88 ? 12.542 9.784 24.208 1.00 72.19 88 GLY A C 1
ATOM 681 O O . GLY A 1 88 ? 12.070 8.789 24.767 1.00 72.19 88 GLY A O 1
ATOM 682 N N . VAL A 1 89 ? 13.445 9.652 23.227 1.00 80.75 89 VAL A N 1
ATOM 683 C CA . VAL A 1 89 ? 14.048 8.353 22.875 1.00 80.75 89 VAL A CA 1
ATOM 684 C C . VAL A 1 89 ? 15.050 7.932 23.962 1.00 80.75 89 VAL A C 1
ATOM 686 O O . VAL A 1 89 ? 16.214 8.329 23.955 1.00 80.75 89 VAL A O 1
ATOM 689 N N . ARG A 1 90 ? 14.608 7.095 24.911 1.00 72.50 90 ARG A N 1
ATOM 690 C CA . ARG A 1 90 ? 15.472 6.546 25.981 1.00 72.50 90 ARG A CA 1
ATOM 691 C C . ARG A 1 90 ? 16.192 5.249 25.590 1.00 72.50 90 ARG A C 1
ATOM 693 O O . ARG A 1 90 ? 17.240 4.935 26.142 1.00 72.50 90 ARG A O 1
ATOM 700 N N . SER A 1 91 ? 15.651 4.497 24.631 1.00 87.62 91 SER A N 1
ATOM 701 C CA . SER A 1 91 ? 16.224 3.214 24.204 1.00 87.62 91 SER A CA 1
ATOM 702 C C . SER A 1 91 ? 17.479 3.419 23.354 1.00 87.62 91 SER A C 1
ATOM 704 O O . SER A 1 91 ? 17.390 3.975 22.260 1.00 87.62 91 SER A O 1
ATOM 706 N N . LYS A 1 92 ? 18.629 2.904 23.815 1.00 85.62 92 LYS A N 1
ATOM 707 C CA . LYS A 1 92 ? 19.905 2.918 23.067 1.00 85.62 92 LYS A CA 1
ATOM 708 C C . LYS A 1 92 ? 19.772 2.307 21.666 1.00 85.62 92 LYS A C 1
ATOM 710 O O . LYS A 1 92 ? 20.371 2.798 20.721 1.00 85.62 92 LYS A O 1
ATOM 715 N N . ARG A 1 93 ? 18.942 1.270 21.517 1.00 86.31 93 ARG A N 1
ATOM 716 C CA . ARG A 1 93 ? 18.708 0.611 20.224 1.00 86.31 93 ARG A CA 1
ATOM 717 C C . ARG A 1 93 ? 17.948 1.503 19.253 1.00 86.31 93 ARG A C 1
ATOM 719 O O . ARG A 1 93 ? 18.318 1.599 18.092 1.00 86.31 93 ARG A O 1
ATOM 726 N N . VAL A 1 94 ? 16.901 2.167 19.736 1.00 88.25 94 VAL A N 1
ATOM 727 C CA . VAL A 1 94 ? 16.116 3.075 18.898 1.00 88.25 94 VAL A CA 1
ATOM 728 C C . VAL A 1 94 ? 16.987 4.245 18.449 1.00 88.25 94 VAL A C 1
ATOM 730 O O . VAL A 1 94 ? 16.920 4.614 17.284 1.00 88.25 94 VAL A O 1
ATOM 733 N N . LYS A 1 95 ? 17.863 4.765 19.323 1.00 86.50 95 LYS A N 1
ATOM 734 C CA . LYS A 1 95 ? 18.876 5.761 18.933 1.00 86.50 95 LYS A CA 1
ATOM 735 C C . LYS A 1 95 ? 19.740 5.265 17.770 1.00 86.50 95 LYS A C 1
ATOM 737 O O . LYS A 1 95 ? 19.775 5.928 16.742 1.00 86.50 95 LYS A O 1
ATOM 742 N N . ALA A 1 96 ? 20.297 4.057 17.878 1.00 84.00 96 ALA A N 1
ATOM 743 C CA . ALA A 1 96 ? 21.092 3.451 16.809 1.00 84.00 96 ALA A CA 1
ATOM 744 C C . ALA A 1 96 ? 20.304 3.266 15.494 1.00 84.00 96 ALA A C 1
ATOM 746 O O . ALA A 1 96 ? 20.855 3.449 14.414 1.00 84.00 96 ALA A O 1
ATOM 747 N N . LEU A 1 97 ? 19.003 2.948 15.555 1.00 88.06 97 LEU A N 1
ATOM 748 C CA . LEU A 1 97 ? 18.154 2.873 14.357 1.00 88.06 97 LEU A CA 1
ATOM 749 C C . LEU A 1 97 ? 17.963 4.244 13.692 1.00 88.06 97 LEU A C 1
ATOM 751 O O . LEU A 1 97 ? 17.966 4.320 12.467 1.00 88.06 97 LEU A O 1
ATOM 755 N N . PHE A 1 98 ? 17.799 5.314 14.475 1.00 87.62 98 PHE A N 1
ATOM 756 C CA . PHE A 1 98 ? 17.712 6.682 13.953 1.00 87.62 98 PHE A CA 1
ATOM 757 C C . PHE A 1 98 ? 19.048 7.162 13.382 1.00 87.62 98 PHE A C 1
ATOM 759 O O . PHE A 1 98 ? 19.055 7.783 12.325 1.00 87.62 98 PHE A O 1
ATOM 766 N N . GLU A 1 99 ? 20.165 6.834 14.030 1.00 81.06 99 GLU A N 1
ATOM 767 C CA . GLU A 1 99 ? 21.513 7.123 13.530 1.00 81.06 99 GLU A CA 1
ATOM 768 C C . GLU A 1 99 ? 21.783 6.407 12.205 1.00 81.06 99 GLU A C 1
ATOM 770 O O . GLU A 1 99 ? 22.187 7.041 11.234 1.00 81.06 99 GLU A O 1
ATOM 775 N N . ALA A 1 100 ? 21.470 5.112 12.115 1.00 78.56 100 ALA A N 1
ATOM 776 C CA . ALA A 1 100 ? 21.600 4.357 10.872 1.00 78.56 100 ALA A CA 1
ATOM 777 C C . ALA A 1 100 ? 20.652 4.863 9.775 1.00 78.56 100 ALA A C 1
ATOM 779 O O . ALA A 1 100 ? 21.035 4.932 8.608 1.00 78.56 100 ALA A O 1
ATOM 780 N N . LEU A 1 101 ? 19.430 5.267 10.134 1.00 81.94 101 LEU A N 1
ATOM 781 C CA . LEU A 1 101 ? 18.492 5.886 9.200 1.00 81.94 101 LEU A CA 1
ATOM 782 C C . LEU A 1 101 ? 19.025 7.228 8.677 1.00 81.94 101 LEU A C 1
ATOM 784 O O . LEU A 1 101 ? 18.947 7.480 7.479 1.00 81.94 101 LEU A O 1
ATOM 788 N N . ALA A 1 102 ? 19.594 8.064 9.546 1.00 76.50 102 ALA A N 1
ATOM 789 C CA . ALA A 1 102 ? 20.188 9.349 9.182 1.00 76.50 102 ALA A CA 1
ATOM 790 C C . ALA A 1 102 ? 21.450 9.174 8.317 1.00 76.50 102 ALA A C 1
ATOM 792 O O . ALA A 1 102 ? 21.603 9.861 7.306 1.00 76.50 102 ALA A O 1
ATOM 793 N N . TYR A 1 103 ? 22.281 8.175 8.631 1.00 68.00 103 TYR A N 1
ATOM 794 C CA . TYR A 1 103 ? 23.418 7.755 7.808 1.00 68.00 103 TYR A CA 1
ATOM 795 C C . TYR A 1 103 ? 22.983 7.305 6.406 1.00 68.00 103 TYR A C 1
ATOM 797 O O . TYR A 1 103 ? 23.659 7.577 5.420 1.00 68.00 103 TYR A O 1
ATOM 805 N N . CYS A 1 104 ? 21.798 6.698 6.288 1.00 66.75 104 CYS A N 1
ATOM 806 C CA . CYS A 1 104 ? 21.172 6.372 5.005 1.00 66.75 104 CYS A CA 1
ATOM 807 C C . CYS A 1 104 ? 20.522 7.585 4.306 1.00 66.75 104 CYS A C 1
ATOM 809 O O . CYS A 1 104 ? 19.681 7.401 3.430 1.00 66.75 104 CYS A O 1
ATOM 811 N N . GLY A 1 105 ? 20.868 8.820 4.678 1.00 65.69 105 GLY A N 1
ATOM 812 C CA . GLY A 1 105 ? 20.258 10.030 4.118 1.00 65.69 105 GLY A CA 1
ATOM 813 C C . GLY A 1 105 ? 18.825 10.265 4.596 1.00 65.69 105 GLY A C 1
ATOM 814 O O . GLY A 1 105 ? 18.037 10.920 3.926 1.00 65.69 105 GLY A O 1
ATOM 815 N N . GLY A 1 106 ? 18.452 9.680 5.735 1.00 73.81 106 GLY A N 1
ATOM 816 C CA . GLY A 1 106 ? 17.118 9.790 6.315 1.00 73.81 106 GLY A CA 1
ATOM 817 C C . GLY A 1 106 ? 16.051 8.920 5.660 1.00 73.81 106 GLY A C 1
ATOM 818 O O . GLY A 1 106 ? 14.882 9.046 6.026 1.00 73.81 106 GLY A O 1
ATOM 819 N N . VAL A 1 107 ? 16.429 8.020 4.746 1.00 78.31 107 VAL A N 1
ATOM 820 C CA . VAL A 1 107 ? 15.518 7.109 4.045 1.00 78.31 107 VAL A CA 1
ATOM 821 C C . VAL A 1 107 ? 16.082 5.690 4.051 1.00 78.31 107 VAL A C 1
ATOM 823 O O . VAL A 1 107 ? 17.116 5.426 3.444 1.00 78.31 107 VAL A O 1
ATOM 826 N N . ALA A 1 108 ? 15.389 4.749 4.695 1.00 78.12 108 ALA A N 1
ATOM 827 C CA . ALA A 1 108 ? 15.809 3.346 4.710 1.00 78.12 108 ALA A CA 1
ATOM 828 C C . ALA A 1 108 ? 14.639 2.371 4.874 1.00 78.12 108 ALA A C 1
ATOM 830 O O . ALA A 1 108 ? 13.626 2.657 5.517 1.00 78.12 108 ALA A O 1
ATOM 831 N N . ARG A 1 109 ? 14.784 1.171 4.319 1.00 84.44 109 ARG A N 1
ATOM 832 C CA . ARG A 1 109 ? 13.908 0.026 4.575 1.00 84.44 109 ARG A CA 1
ATOM 833 C C . ARG A 1 109 ? 14.240 -0.610 5.915 1.00 84.44 109 ARG A C 1
ATOM 835 O O . ARG A 1 109 ? 15.370 -0.571 6.390 1.00 84.44 109 ARG A O 1
ATOM 842 N N . ALA A 1 110 ? 13.265 -1.328 6.467 1.00 84.81 110 ALA A N 1
ATOM 843 C CA . ALA A 1 110 ? 13.504 -2.153 7.647 1.00 84.81 110 ALA A CA 1
ATOM 844 C C . ALA A 1 110 ? 14.629 -3.181 7.429 1.00 84.81 110 ALA A C 1
ATOM 846 O O . ALA A 1 110 ? 15.410 -3.420 8.342 1.00 84.81 110 ALA A O 1
ATOM 847 N N . SER A 1 111 ? 14.712 -3.765 6.229 1.00 83.88 111 SER A N 1
ATOM 848 C CA . SER A 1 111 ? 15.742 -4.739 5.853 1.00 83.88 111 SER A CA 1
ATOM 849 C C . SER A 1 111 ? 17.145 -4.129 5.794 1.00 83.88 111 SER A C 1
ATOM 851 O O . SER A 1 111 ? 18.106 -4.794 6.152 1.00 83.88 111 SER A O 1
ATOM 853 N N . GLU A 1 112 ? 17.266 -2.859 5.394 1.00 75.25 112 GLU A N 1
ATOM 854 C CA . GLU A 1 112 ? 18.548 -2.135 5.368 1.00 75.25 112 GLU A CA 1
ATOM 855 C C . GLU A 1 112 ? 19.035 -1.819 6.793 1.00 75.25 112 GLU A C 1
ATOM 857 O O . GLU A 1 112 ? 20.231 -1.826 7.061 1.00 75.25 112 GLU A O 1
ATOM 862 N N . LEU A 1 113 ? 18.109 -1.620 7.735 1.00 81.94 113 LEU A N 1
ATOM 863 C CA . LEU A 1 113 ? 18.408 -1.392 9.154 1.00 81.94 113 LEU A CA 1
ATOM 864 C C . LEU A 1 113 ? 18.480 -2.696 9.974 1.00 81.94 113 LEU A C 1
ATOM 866 O O . LEU A 1 113 ? 18.772 -2.667 11.172 1.00 81.94 113 LEU A O 1
ATOM 870 N N . ALA A 1 114 ? 18.213 -3.850 9.350 1.00 81.62 114 ALA A N 1
ATOM 871 C CA . ALA A 1 114 ? 18.118 -5.136 10.040 1.00 81.62 114 ALA A CA 1
ATOM 872 C C . ALA A 1 114 ? 19.471 -5.658 10.559 1.00 81.62 114 ALA A C 1
ATOM 874 O O . ALA A 1 114 ? 19.500 -6.564 11.391 1.00 81.62 114 ALA A O 1
ATOM 875 N N . ALA A 1 115 ? 20.586 -5.053 10.135 1.00 74.00 115 ALA A N 1
ATOM 876 C CA . ALA A 1 115 ? 21.906 -5.308 10.712 1.00 74.00 115 ALA A CA 1
ATOM 877 C C . ALA A 1 115 ? 21.959 -4.986 12.219 1.00 74.00 115 ALA A C 1
ATOM 879 O O . ALA A 1 115 ? 22.727 -5.595 12.956 1.00 74.00 115 ALA A O 1
ATOM 880 N N . LEU A 1 116 ? 21.113 -4.062 12.692 1.00 73.31 116 LEU A N 1
ATOM 881 C CA . LEU A 1 116 ? 21.057 -3.654 14.098 1.00 73.31 116 LEU A CA 1
ATOM 882 C C . LEU A 1 116 ? 20.120 -4.531 14.943 1.00 73.31 116 LEU A C 1
ATOM 884 O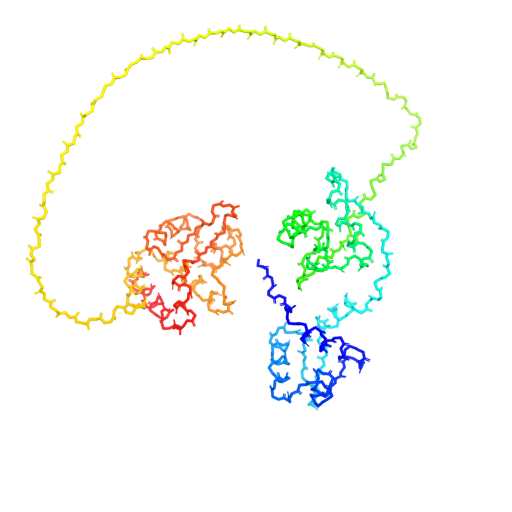 O . LEU A 1 116 ? 20.334 -4.686 16.146 1.00 73.31 116 LEU A O 1
ATOM 888 N N . CYS A 1 117 ? 19.055 -5.081 14.349 1.00 85.88 117 CYS A N 1
ATOM 889 C CA . CYS A 1 117 ? 18.156 -6.048 14.988 1.00 85.88 117 CYS A CA 1
ATOM 890 C C . CYS A 1 117 ? 17.210 -6.713 13.972 1.00 85.88 117 CYS A C 1
ATOM 892 O O . CYS A 1 117 ? 17.075 -6.260 12.842 1.00 85.88 117 CYS A O 1
ATOM 894 N N . LYS A 1 118 ? 16.482 -7.763 14.390 1.00 88.12 118 LYS A N 1
ATOM 895 C CA . LYS A 1 118 ? 15.501 -8.461 13.533 1.00 88.12 118 LYS A CA 1
ATOM 896 C C . LYS A 1 118 ? 14.547 -7.473 12.844 1.00 88.12 118 LYS A C 1
ATOM 898 O O . LYS A 1 118 ? 13.952 -6.627 13.508 1.00 88.12 118 LYS A O 1
ATOM 903 N N . GLU A 1 119 ? 14.321 -7.644 11.541 1.00 85.00 119 GLU A N 1
ATOM 904 C CA . GLU A 1 119 ? 13.517 -6.727 10.716 1.00 85.00 119 GLU A CA 1
ATOM 905 C C . GLU A 1 119 ? 12.103 -6.476 11.277 1.00 85.00 119 GLU A C 1
ATOM 907 O O . GLU A 1 119 ? 11.609 -5.347 11.278 1.00 85.00 119 GLU A O 1
ATOM 912 N N . SER A 1 120 ? 11.447 -7.513 11.810 1.00 86.06 120 SER A N 1
ATOM 913 C CA . SER A 1 120 ? 10.136 -7.388 12.466 1.00 86.06 120 SER A CA 1
ATOM 914 C C . SER A 1 120 ? 10.165 -6.411 13.645 1.00 86.06 120 SER A C 1
ATOM 916 O O . SER A 1 120 ? 9.210 -5.664 13.866 1.00 86.06 120 SER A O 1
ATOM 918 N N . ARG A 1 121 ? 11.288 -6.373 14.364 1.00 88.25 121 ARG A N 1
ATOM 919 C CA . ARG A 1 121 ? 11.520 -5.494 15.505 1.00 88.25 121 ARG A CA 1
ATOM 920 C C . ARG A 1 121 ? 11.880 -4.079 15.068 1.00 88.25 121 ARG A C 1
ATOM 922 O O . ARG A 1 121 ? 11.298 -3.155 15.620 1.00 88.25 121 ARG A O 1
ATOM 929 N N . VAL A 1 122 ? 12.704 -3.912 14.026 1.00 89.75 122 VAL A N 1
ATOM 930 C CA . VAL A 1 122 ? 12.928 -2.603 13.376 1.00 89.75 122 VAL A CA 1
ATOM 931 C C . VAL A 1 122 ? 11.591 -1.973 12.997 1.00 89.75 122 VAL A C 1
ATOM 933 O O . VAL A 1 122 ? 11.317 -0.827 13.348 1.00 89.75 122 VAL A O 1
ATOM 936 N N . ARG A 1 123 ? 10.716 -2.742 12.331 1.00 90.38 123 ARG A N 1
ATOM 937 C CA . ARG A 1 123 ? 9.378 -2.272 11.956 1.00 90.38 123 ARG A CA 1
ATOM 938 C C . ARG A 1 123 ? 8.588 -1.849 13.188 1.00 90.38 123 ARG A C 1
ATOM 940 O O . ARG A 1 123 ? 8.078 -0.737 13.207 1.00 90.38 123 ARG A O 1
ATOM 947 N N . SER A 1 124 ? 8.496 -2.704 14.207 1.00 90.25 124 SER A N 1
ATOM 948 C CA . SER A 1 124 ? 7.754 -2.391 15.435 1.00 90.25 124 SER A CA 1
ATOM 949 C C . SER A 1 124 ? 8.261 -1.119 16.121 1.00 90.25 124 SER A C 1
ATOM 951 O O . SER A 1 124 ? 7.452 -0.289 16.531 1.0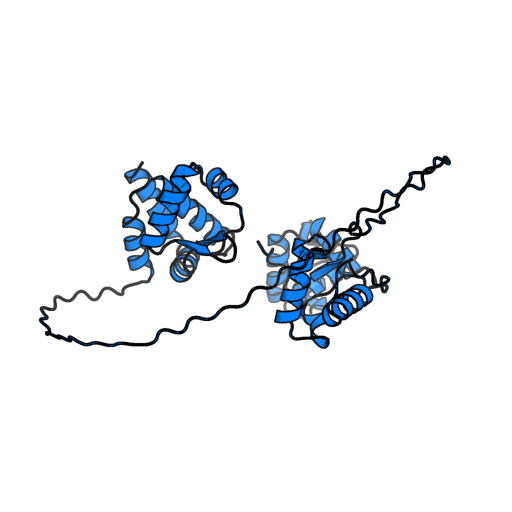0 90.25 124 SER A O 1
ATOM 953 N N . GLU A 1 125 ? 9.581 -0.964 16.244 1.00 90.75 125 GLU A N 1
ATOM 954 C CA . GLU A 1 125 ? 10.204 0.174 16.921 1.00 90.75 125 GLU A CA 1
ATOM 955 C C . GLU A 1 125 ? 10.021 1.470 16.113 1.00 90.75 125 GLU A C 1
ATOM 957 O O . GLU A 1 125 ? 9.595 2.472 16.680 1.00 90.75 125 GLU A O 1
ATOM 962 N N . LEU A 1 126 ? 10.224 1.461 14.790 1.00 90.81 126 LEU A N 1
ATOM 963 C CA . LEU A 1 126 ? 10.076 2.662 13.957 1.00 90.81 126 LEU A CA 1
ATOM 964 C C . LEU A 1 126 ? 8.612 3.037 13.669 1.00 90.81 126 LEU A C 1
ATOM 966 O O . LEU A 1 126 ? 8.299 4.223 13.573 1.00 90.81 126 LEU A O 1
ATOM 970 N N . TYR A 1 127 ? 7.678 2.078 13.600 1.00 90.44 127 TYR A N 1
ATOM 971 C CA . TYR A 1 127 ? 6.248 2.383 13.412 1.00 90.44 127 TYR A CA 1
ATOM 972 C C . TYR A 1 127 ? 5.655 3.203 14.559 1.00 90.44 127 TYR A C 1
ATOM 974 O O . TYR A 1 127 ? 4.736 3.993 14.333 1.00 90.44 127 TYR A O 1
ATOM 982 N N . HIS A 1 128 ? 6.182 3.053 15.774 1.00 87.94 128 HIS A N 1
ATOM 983 C CA . HIS A 1 128 ? 5.837 3.930 16.893 1.00 87.94 128 HIS A CA 1
ATOM 984 C C . HIS A 1 128 ? 6.109 5.403 16.558 1.00 87.94 128 HIS A C 1
ATOM 986 O O . HIS A 1 128 ? 5.269 6.266 16.799 1.00 87.94 128 HIS A O 1
ATOM 992 N N . TYR A 1 129 ? 7.242 5.684 15.914 1.00 87.94 129 TYR A N 1
ATOM 993 C CA . TYR A 1 129 ? 7.639 7.035 15.508 1.00 87.94 129 TYR A CA 1
ATOM 994 C C . TYR A 1 129 ? 6.946 7.516 14.232 1.00 87.94 129 TYR A C 1
ATOM 996 O O . TYR A 1 129 ? 6.813 8.721 14.029 1.00 87.94 129 TYR A O 1
ATOM 1004 N N . VAL A 1 130 ? 6.417 6.597 13.420 1.00 85.25 130 VAL A N 1
ATOM 1005 C CA . VAL A 1 130 ? 5.482 6.940 12.338 1.00 85.25 130 VAL A CA 1
ATOM 1006 C C . VAL A 1 130 ? 4.169 7.473 12.912 1.00 85.25 130 VAL A C 1
ATOM 1008 O O . VAL A 1 130 ? 3.677 8.504 12.466 1.00 85.25 130 VAL A O 1
ATOM 1011 N N . LYS A 1 131 ? 3.616 6.820 13.947 1.00 83.44 131 LYS A N 1
ATOM 1012 C CA . LYS A 1 131 ? 2.391 7.293 14.621 1.00 83.44 131 LYS A CA 1
ATOM 1013 C C . LYS A 1 131 ? 2.572 8.660 15.282 1.00 83.44 131 LYS A C 1
ATOM 1015 O O . LYS A 1 131 ? 1.633 9.442 15.312 1.00 83.44 131 LYS A O 1
ATOM 1020 N N . LYS A 1 132 ? 3.774 8.946 15.786 1.00 82.19 132 LYS A N 1
ATOM 1021 C CA . LYS A 1 132 ? 4.134 10.243 16.377 1.00 82.19 132 LYS A CA 1
ATOM 1022 C C . LYS A 1 132 ? 4.448 11.335 15.346 1.00 82.19 132 LYS A C 1
ATOM 1024 O O . LYS A 1 132 ? 4.833 12.427 15.736 1.00 82.19 132 LYS A O 1
ATOM 1029 N N . GLY A 1 133 ? 4.345 11.043 14.047 1.00 80.12 133 GLY A N 1
ATOM 1030 C CA . GLY A 1 133 ? 4.603 12.016 12.982 1.00 80.12 133 GLY A CA 1
ATOM 1031 C C . GLY A 1 133 ? 6.077 12.391 12.785 1.00 80.12 133 GLY A C 1
ATOM 1032 O O . GLY A 1 133 ? 6.366 13.257 11.967 1.00 80.12 133 GLY A O 1
ATOM 1033 N N . VAL A 1 134 ? 7.001 11.730 13.488 1.00 84.00 134 VAL A N 1
ATOM 1034 C CA . VAL A 1 134 ? 8.455 11.934 13.371 1.00 84.00 134 VAL A CA 1
ATOM 1035 C C . VAL A 1 134 ? 8.988 11.295 12.091 1.00 84.00 134 VAL A C 1
ATOM 1037 O O . VAL A 1 134 ? 9.798 11.868 11.366 1.00 84.00 134 VAL A O 1
ATOM 1040 N N . LEU A 1 135 ? 8.522 10.079 11.815 1.00 85.19 135 LEU A N 1
ATOM 1041 C CA . LEU A 1 135 ? 8.813 9.361 10.586 1.00 85.19 135 LEU A CA 1
ATOM 1042 C C . LEU A 1 135 ? 7.578 9.373 9.698 1.00 85.19 135 LEU A C 1
ATOM 1044 O O . LEU A 1 135 ? 6.443 9.362 10.172 1.00 85.19 135 LEU A O 1
ATOM 1048 N N . SER A 1 136 ? 7.792 9.315 8.395 1.00 82.88 136 SER A N 1
ATOM 1049 C CA . SER A 1 136 ? 6.777 8.813 7.481 1.00 82.88 136 SER A CA 1
ATOM 1050 C C . SER A 1 136 ? 7.173 7.424 7.014 1.00 82.88 136 SER A C 1
ATOM 1052 O O . SER A 1 136 ? 8.353 7.100 6.897 1.00 82.88 136 SER A O 1
ATOM 1054 N N . PHE A 1 137 ? 6.176 6.573 6.805 1.00 82.25 137 PHE A N 1
ATOM 1055 C CA . PHE A 1 137 ? 6.391 5.273 6.199 1.00 82.25 137 PHE A CA 1
ATOM 1056 C C . PHE A 1 137 ? 5.701 5.259 4.851 1.00 82.25 137 PHE A C 1
ATOM 1058 O O . PHE A 1 137 ? 4.470 5.255 4.780 1.00 82.25 137 PHE A O 1
ATOM 1065 N N . SER A 1 138 ? 6.499 5.257 3.792 1.00 70.19 138 SER A N 1
ATOM 1066 C CA . SER A 1 138 ? 6.000 5.241 2.429 1.00 70.19 138 SER A CA 1
ATOM 1067 C C . SER A 1 138 ? 6.770 4.225 1.612 1.00 70.19 138 SER A C 1
ATOM 1069 O O . SER A 1 138 ? 7.990 4.124 1.683 1.00 70.19 138 SER A O 1
ATOM 1071 N N . PHE A 1 139 ? 6.035 3.428 0.847 1.00 67.19 139 PHE A N 1
ATOM 1072 C CA . PHE A 1 139 ? 6.606 2.483 -0.111 1.00 67.19 139 PHE A CA 1
ATOM 1073 C C . PHE A 1 139 ? 7.618 1.473 0.466 1.00 67.19 139 PHE A C 1
ATOM 1075 O O . PHE A 1 139 ? 8.504 1.011 -0.245 1.00 67.19 139 PHE A O 1
ATOM 1082 N N . GLY A 1 140 ? 7.478 1.095 1.741 1.00 73.69 140 GLY A N 1
ATOM 1083 C CA . GLY A 1 140 ? 8.418 0.181 2.404 1.00 73.69 140 GLY A CA 1
ATOM 1084 C C . GLY A 1 140 ? 9.636 0.867 3.027 1.00 73.69 140 GLY A C 1
ATOM 1085 O O . GLY A 1 140 ? 10.438 0.190 3.667 1.00 73.69 140 GLY A O 1
ATOM 1086 N N . PHE A 1 141 ? 9.750 2.185 2.874 1.00 79.19 141 PHE A N 1
ATOM 1087 C CA . PHE A 1 141 ? 10.805 3.009 3.440 1.00 79.19 141 PHE A CA 1
ATOM 1088 C C . PHE A 1 141 ? 10.285 3.789 4.643 1.00 79.19 141 PHE A C 1
ATOM 1090 O O . PHE A 1 141 ? 9.178 4.333 4.626 1.00 79.19 141 PHE A O 1
ATOM 1097 N N . PHE A 1 142 ? 11.107 3.853 5.680 1.00 84.44 142 PHE A N 1
ATOM 1098 C CA . PHE A 1 142 ? 11.025 4.872 6.710 1.00 84.44 142 PHE A CA 1
ATOM 1099 C C . PHE A 1 142 ? 11.754 6.109 6.210 1.00 84.44 142 PHE A C 1
ATOM 1101 O O . PHE A 1 142 ? 12.851 5.997 5.672 1.00 84.44 142 PHE A O 1
ATOM 1108 N N . VAL A 1 143 ? 11.124 7.263 6.378 1.00 82.81 143 VAL A N 1
ATOM 1109 C CA . VAL A 1 143 ? 11.625 8.561 5.931 1.00 82.81 143 VAL A CA 1
ATOM 1110 C C . VAL A 1 143 ? 11.561 9.520 7.113 1.00 82.81 143 VAL A C 1
ATOM 1112 O O . VAL A 1 143 ? 10.485 9.693 7.697 1.00 82.81 143 VAL A O 1
ATOM 1115 N N . LEU A 1 144 ? 12.682 10.144 7.470 1.00 82.31 144 LEU A N 1
ATOM 1116 C CA . LEU A 1 144 ? 12.724 11.223 8.460 1.00 82.31 144 LEU A CA 1
ATOM 1117 C C . LEU A 1 144 ? 11.939 12.433 7.939 1.00 82.31 144 LEU A C 1
ATOM 1119 O O . LEU A 1 144 ? 12.203 12.922 6.843 1.00 82.31 144 LEU A O 1
ATOM 1123 N N . ARG A 1 145 ? 10.957 12.928 8.705 1.00 75.69 145 ARG A N 1
ATOM 1124 C CA . ARG A 1 145 ? 10.246 14.163 8.348 1.00 75.69 145 ARG A CA 1
ATOM 1125 C C . ARG A 1 145 ? 11.055 15.377 8.795 1.00 75.69 145 ARG A C 1
ATOM 1127 O O . ARG A 1 145 ? 11.337 15.528 9.980 1.00 75.69 145 ARG A O 1
ATOM 1134 N N . ALA A 1 146 ? 11.341 16.284 7.862 1.00 55.25 146 ALA A N 1
ATOM 1135 C CA . ALA A 1 146 ? 12.029 17.547 8.142 1.00 55.25 146 ALA A CA 1
ATOM 1136 C C . ALA A 1 146 ? 11.283 18.440 9.160 1.00 55.25 146 ALA A C 1
ATOM 1138 O O . ALA A 1 146 ? 11.901 19.236 9.856 1.00 55.25 146 ALA A O 1
ATOM 1139 N N . THR A 1 147 ? 9.964 18.276 9.309 1.00 46.25 147 THR A N 1
ATOM 1140 C CA . THR A 1 147 ? 9.122 19.066 10.225 1.00 46.25 147 THR A CA 1
ATOM 1141 C C . THR A 1 147 ? 9.147 18.598 11.683 1.00 46.25 147 THR A C 1
ATOM 1143 O O . THR A 1 147 ? 8.507 19.221 12.518 1.00 46.25 147 THR A O 1
ATOM 1146 N N . ALA A 1 148 ? 9.884 17.534 12.029 1.00 38.09 148 ALA A N 1
ATOM 1147 C CA . ALA A 1 148 ? 10.137 17.183 13.433 1.00 38.09 148 ALA A CA 1
ATOM 1148 C C . ALA A 1 148 ? 11.203 18.089 14.091 1.00 38.09 148 ALA A C 1
ATOM 1150 O O . ALA A 1 148 ? 11.648 17.825 15.205 1.00 38.09 148 ALA A O 1
ATOM 1151 N N . ILE A 1 149 ? 11.613 19.157 13.397 1.00 37.44 149 ILE A N 1
ATOM 1152 C CA . ILE A 1 149 ? 12.405 20.264 13.927 1.00 37.44 149 ILE A CA 1
ATOM 1153 C C . ILE A 1 149 ? 11.428 21.303 14.492 1.00 37.44 149 ILE A C 1
ATOM 1155 O O . ILE A 1 149 ? 11.202 22.354 13.905 1.00 37.44 149 ILE A O 1
ATOM 1159 N N . THR A 1 150 ? 10.825 21.015 15.640 1.00 31.38 150 THR A N 1
ATOM 1160 C CA . THR A 1 150 ? 10.426 22.095 16.547 1.00 31.38 150 THR A CA 1
ATOM 1161 C C . THR A 1 150 ? 11.607 22.347 17.458 1.00 31.38 150 THR A C 1
ATOM 1163 O O . THR A 1 150 ? 11.756 21.718 18.502 1.00 31.38 150 THR A O 1
ATOM 1166 N N . THR A 1 151 ? 12.478 23.256 17.027 1.00 31.33 151 THR A N 1
ATOM 1167 C CA . THR A 1 151 ? 13.292 24.027 17.957 1.00 31.33 151 THR A CA 1
ATOM 1168 C C . THR A 1 151 ? 12.298 24.775 18.834 1.00 31.33 151 THR A C 1
ATOM 1170 O O . THR A 1 151 ? 11.633 25.699 18.370 1.00 31.33 151 THR A O 1
ATOM 1173 N N . THR A 1 152 ? 12.134 24.350 20.081 1.00 28.53 152 THR A N 1
ATOM 1174 C CA . THR A 1 152 ? 11.439 25.153 21.083 1.00 28.53 152 THR A CA 1
ATOM 1175 C C . THR A 1 152 ? 12.348 26.339 21.395 1.00 28.53 152 THR A C 1
ATOM 1177 O O . THR A 1 152 ? 13.126 26.311 22.343 1.00 28.53 152 THR A O 1
ATOM 1180 N N . THR A 1 153 ? 12.322 27.375 20.557 1.00 30.80 153 THR A N 1
ATOM 1181 C CA . THR A 1 153 ? 12.817 28.695 20.942 1.00 30.80 153 THR A CA 1
ATOM 1182 C C . THR A 1 153 ? 11.889 29.198 22.033 1.00 30.80 153 THR A C 1
ATOM 1184 O O . THR A 1 153 ? 10.796 29.689 21.764 1.00 30.80 153 THR A O 1
ATOM 1187 N N . ILE A 1 154 ? 12.315 29.006 23.279 1.00 33.19 154 ILE A N 1
ATOM 1188 C CA . ILE A 1 154 ? 11.779 29.734 24.422 1.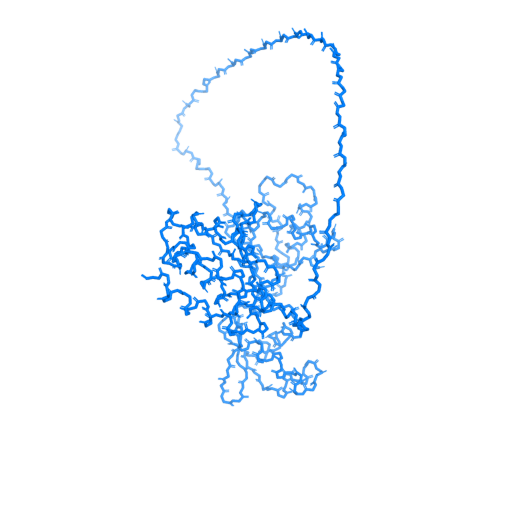00 33.19 154 ILE A CA 1
ATOM 1189 C C . ILE A 1 154 ? 12.069 31.211 24.128 1.00 33.19 154 ILE A C 1
ATOM 1191 O O . ILE A 1 154 ? 13.245 31.555 23.977 1.00 33.19 154 ILE A O 1
ATOM 1195 N N . PRO A 1 155 ? 11.059 32.085 23.987 1.00 32.41 155 PRO A N 1
ATOM 1196 C CA . PRO A 1 155 ? 11.332 33.505 23.863 1.00 32.41 155 PRO A CA 1
ATOM 1197 C C . PRO A 1 155 ? 11.996 33.966 25.161 1.00 32.41 155 PRO A C 1
ATOM 1199 O O . PRO A 1 155 ? 11.444 33.792 26.248 1.00 32.41 155 PRO A O 1
ATOM 1202 N N . VAL A 1 156 ? 13.200 34.524 25.046 1.00 39.34 156 VAL A N 1
ATOM 1203 C CA . VAL A 1 156 ? 13.817 35.297 26.123 1.00 39.34 156 VAL A CA 1
ATOM 1204 C C . VAL A 1 156 ? 12.940 36.537 26.303 1.00 39.34 156 VAL A C 1
ATOM 1206 O O . VAL A 1 156 ? 12.800 37.299 25.347 1.00 39.34 156 VAL A O 1
ATOM 1209 N N . PRO A 1 157 ? 12.309 36.757 27.468 1.00 37.47 157 PRO A N 1
ATOM 1210 C CA . PRO A 1 157 ? 11.625 38.012 27.703 1.00 37.47 157 PRO A CA 1
ATOM 1211 C C . PRO A 1 157 ? 12.679 39.114 27.837 1.00 37.47 157 PRO A C 1
ATOM 1213 O O . PRO A 1 157 ? 13.377 39.220 28.847 1.00 37.47 157 PRO A O 1
ATOM 1216 N N . GLU A 1 158 ? 12.779 39.952 26.808 1.00 47.03 158 GLU A N 1
ATOM 1217 C CA . GLU A 1 158 ? 13.282 41.312 26.944 1.00 47.03 158 GLU A CA 1
ATOM 1218 C C . GLU A 1 158 ? 12.336 42.052 27.887 1.00 47.03 158 GLU A C 1
ATOM 1220 O O . GLU A 1 158 ? 11.259 42.498 27.500 1.00 47.03 158 GLU A O 1
ATOM 1225 N N . ASN A 1 159 ? 12.681 42.049 29.171 1.00 41.34 159 ASN A N 1
ATOM 1226 C CA . ASN A 1 159 ? 12.594 43.178 30.092 1.00 41.34 159 ASN A CA 1
ATOM 1227 C C . ASN A 1 159 ? 12.596 42.653 31.523 1.00 41.34 159 ASN A C 1
ATOM 1229 O O . ASN A 1 159 ? 11.749 41.859 31.937 1.00 41.34 159 ASN A O 1
ATOM 1233 N N . GLY A 1 160 ? 13.575 43.131 32.289 1.00 47.03 160 GLY A N 1
ATOM 1234 C CA . GLY A 1 160 ? 13.761 42.800 33.689 1.00 47.03 160 GLY A CA 1
ATOM 1235 C C . GLY A 1 160 ? 12.509 43.079 34.514 1.00 47.03 160 GLY A C 1
ATOM 1236 O O . GLY A 1 160 ? 12.240 44.211 34.905 1.00 47.03 160 GLY A O 1
ATOM 1237 N N . ARG A 1 161 ? 11.782 42.017 34.856 1.00 37.34 161 ARG A N 1
ATOM 1238 C CA . ARG A 1 161 ? 10.918 41.974 36.033 1.00 37.34 161 ARG A CA 1
ATOM 1239 C C . ARG A 1 161 ? 11.186 40.670 36.767 1.00 37.34 161 ARG A C 1
ATOM 1241 O O . ARG A 1 161 ? 10.967 39.584 36.240 1.00 37.34 161 ARG A O 1
ATOM 1248 N N . LYS A 1 162 ? 11.705 40.801 37.991 1.00 37.56 162 LYS A N 1
ATOM 1249 C CA . LYS A 1 162 ? 11.874 39.704 38.946 1.00 37.56 162 LYS A CA 1
ATOM 1250 C C . LYS A 1 162 ? 10.520 39.023 39.149 1.00 37.56 162 LYS A C 1
ATOM 1252 O O . LYS A 1 162 ? 9.637 39.603 39.775 1.00 37.56 162 LYS A O 1
ATOM 1257 N N . VAL A 1 163 ? 10.372 37.796 38.661 1.00 32.59 163 VAL A N 1
ATOM 1258 C CA . VAL A 1 163 ? 9.296 36.911 39.107 1.00 32.59 163 VAL A CA 1
ATOM 1259 C C . VAL A 1 163 ? 9.839 36.114 40.285 1.00 32.59 163 VAL A C 1
ATOM 1261 O O . VAL A 1 163 ? 10.754 35.303 40.156 1.00 32.59 163 VAL A O 1
ATOM 1264 N N . VAL A 1 164 ? 9.299 36.429 41.457 1.00 32.03 164 VAL A N 1
ATOM 1265 C CA . VAL A 1 164 ? 9.527 35.730 42.719 1.00 32.03 164 VAL A CA 1
ATOM 1266 C C . VAL A 1 164 ? 9.062 34.283 42.558 1.00 32.03 164 VAL A C 1
ATOM 1268 O O . VAL A 1 164 ? 7.878 34.022 42.357 1.00 32.03 164 VAL A O 1
ATOM 1271 N N . VAL A 1 165 ? 9.995 33.336 42.650 1.00 32.72 165 VAL A N 1
ATOM 1272 C CA . VAL A 1 165 ? 9.675 31.910 42.755 1.00 32.72 165 VAL A CA 1
ATOM 1273 C C . VAL A 1 165 ? 9.156 31.657 44.169 1.00 32.72 165 VAL A C 1
ATOM 1275 O O . VAL A 1 165 ? 9.933 31.557 45.117 1.00 32.72 165 VAL A O 1
ATOM 1278 N N . LEU A 1 166 ? 7.836 31.545 44.321 1.00 29.33 166 LEU A N 1
ATOM 1279 C CA . LEU A 1 166 ? 7.244 30.945 45.513 1.00 29.33 166 LEU A CA 1
ATOM 1280 C C . LEU A 1 166 ? 7.482 29.431 45.460 1.00 29.33 166 LEU A C 1
ATOM 1282 O O . LEU A 1 166 ? 6.776 28.689 44.780 1.00 29.33 166 LEU A O 1
ATOM 1286 N N . LYS A 1 167 ? 8.501 28.978 46.197 1.00 35.09 167 LYS A N 1
ATOM 1287 C CA . LYS A 1 167 ? 8.642 27.582 46.624 1.00 35.09 167 LYS A CA 1
ATOM 1288 C C . LYS A 1 167 ? 7.443 27.225 47.504 1.00 35.09 167 LYS A C 1
ATOM 1290 O O . LYS A 1 167 ? 7.234 27.857 48.537 1.00 35.09 167 LYS A O 1
ATOM 1295 N N . LYS A 1 168 ? 6.727 26.155 47.160 1.00 32.25 168 LYS A N 1
ATOM 1296 C CA . LYS A 1 168 ? 5.964 25.383 48.143 1.00 32.25 168 LYS A CA 1
ATOM 1297 C C . LYS A 1 168 ? 6.425 23.934 48.087 1.00 32.25 168 LYS A C 1
ATOM 1299 O O . LYS A 1 168 ? 6.095 23.192 47.167 1.00 32.25 168 LYS A O 1
ATOM 1304 N N . ASN A 1 169 ? 7.249 23.591 49.072 1.00 37.75 169 ASN A N 1
ATOM 1305 C CA . ASN A 1 169 ? 7.482 22.223 49.502 1.00 37.75 169 ASN A CA 1
ATOM 1306 C C . ASN A 1 169 ? 6.154 21.671 50.032 1.00 37.75 169 ASN A C 1
ATOM 1308 O O . ASN A 1 169 ? 5.446 22.393 50.729 1.00 37.75 169 ASN A O 1
ATOM 1312 N N . ASN A 1 170 ? 5.853 20.410 49.746 1.00 35.00 170 ASN A N 1
ATOM 1313 C CA . ASN A 1 170 ? 5.079 19.582 50.660 1.00 35.00 170 ASN A CA 1
ATOM 1314 C C . ASN A 1 170 ? 5.544 18.136 50.499 1.00 35.00 170 ASN A C 1
ATOM 1316 O O . ASN A 1 170 ? 5.147 17.418 49.583 1.00 35.00 170 ASN A O 1
ATOM 1320 N N . GLU A 1 171 ? 6.443 17.765 51.404 1.00 35.66 171 GLU A N 1
ATOM 1321 C CA . GLU A 1 171 ? 6.609 16.404 51.890 1.00 35.66 171 GLU A CA 1
ATOM 1322 C C . GLU A 1 171 ? 5.322 15.966 52.605 1.00 35.66 171 GLU A C 1
ATOM 1324 O O . GLU A 1 171 ? 4.597 16.788 53.168 1.00 35.66 171 GLU A O 1
ATOM 1329 N N . GLY A 1 172 ? 5.039 14.666 52.587 1.00 30.92 172 GLY A N 1
ATOM 1330 C CA . GLY A 1 172 ? 3.859 14.110 53.239 1.00 30.92 172 GLY A CA 1
ATOM 1331 C C . GLY A 1 172 ? 3.761 12.602 53.077 1.00 30.92 172 GLY A C 1
ATOM 1332 O O . GLY A 1 172 ? 2.891 12.097 52.376 1.00 30.92 172 GLY A O 1
ATOM 1333 N N . SER A 1 173 ? 4.688 11.896 53.714 1.00 33.41 173 SER A N 1
ATOM 1334 C CA . SER A 1 173 ? 4.685 10.455 53.957 1.00 33.41 173 SER A CA 1
ATOM 1335 C C . SER A 1 173 ? 3.418 10.008 54.693 1.00 33.41 173 SER A C 1
ATOM 1337 O O . SER A 1 173 ? 3.134 10.558 55.752 1.00 33.41 173 SER A O 1
ATOM 1339 N N . ILE A 1 174 ? 2.734 8.950 54.237 1.00 36.75 174 ILE A N 1
ATOM 1340 C CA . ILE A 1 174 ? 1.972 8.059 55.130 1.00 36.75 174 ILE A CA 1
ATOM 1341 C C . ILE A 1 174 ? 2.196 6.605 54.712 1.00 36.75 174 ILE A C 1
ATOM 1343 O O . ILE A 1 174 ? 1.873 6.172 53.610 1.00 36.75 174 ILE A O 1
ATOM 1347 N N . ASN A 1 175 ? 2.762 5.883 55.668 1.00 34.88 175 ASN A N 1
ATOM 1348 C CA . ASN A 1 175 ? 3.001 4.457 55.742 1.00 34.88 175 ASN A CA 1
ATOM 1349 C C . ASN A 1 175 ? 1.829 3.827 56.515 1.00 34.88 175 ASN A C 1
ATOM 1351 O O . ASN A 1 175 ? 1.554 4.302 57.616 1.00 34.88 175 ASN A O 1
ATOM 1355 N N . ARG A 1 176 ? 1.171 2.775 56.004 1.00 40.09 176 ARG A N 1
ATOM 1356 C CA . ARG A 1 176 ? 0.433 1.793 56.829 1.00 40.09 176 ARG A CA 1
ATOM 1357 C C . ARG A 1 176 ? 0.418 0.414 56.163 1.00 40.09 176 ARG A C 1
ATOM 1359 O O . ARG A 1 176 ? -0.298 0.185 55.193 1.00 40.09 176 ARG A O 1
ATOM 1366 N N . ASN A 1 177 ? 1.192 -0.488 56.760 1.00 34.66 177 ASN A N 1
ATOM 1367 C CA . ASN A 1 177 ? 0.936 -1.925 56.803 1.00 34.66 177 ASN A CA 1
ATOM 1368 C C . ASN A 1 177 ? -0.456 -2.206 57.396 1.00 34.66 177 ASN A C 1
ATOM 1370 O O . ASN A 1 177 ? -0.861 -1.525 58.340 1.00 34.66 177 ASN A O 1
ATOM 1374 N N . ASN A 1 178 ? -1.130 -3.258 56.926 1.00 33.41 178 ASN A N 1
ATOM 1375 C CA . ASN A 1 178 ? -1.360 -4.450 57.750 1.00 33.41 178 ASN A CA 1
ATOM 1376 C C . ASN A 1 178 ? -1.996 -5.603 56.961 1.00 33.41 178 ASN A C 1
ATOM 1378 O O . ASN A 1 178 ? -2.833 -5.410 56.084 1.00 33.41 178 ASN A O 1
ATOM 1382 N N . ASN A 1 179 ? -1.541 -6.795 57.344 1.00 35.56 179 ASN A N 1
ATOM 1383 C CA . ASN A 1 179 ? -1.986 -8.133 56.979 1.00 35.56 179 ASN A CA 1
ATOM 1384 C C . ASN A 1 179 ? -3.504 -8.343 57.092 1.00 35.56 179 ASN A C 1
ATOM 1386 O O . ASN A 1 179 ? -4.121 -7.853 58.035 1.00 35.56 179 ASN A O 1
ATOM 1390 N N . HIS A 1 180 ? -4.038 -9.244 56.263 1.00 36.88 180 HIS A N 1
ATOM 1391 C CA . HIS A 1 180 ? -4.679 -10.446 56.801 1.00 36.88 180 HIS A CA 1
ATOM 1392 C C . HIS A 1 180 ? -4.719 -11.579 55.766 1.00 36.88 180 HIS A C 1
ATOM 1394 O O . HIS A 1 180 ? -5.397 -11.488 54.745 1.00 36.88 180 HIS A O 1
ATOM 1400 N N . ASP A 1 181 ? -3.998 -12.656 56.079 1.00 35.56 181 ASP A N 1
ATOM 1401 C CA . ASP A 1 181 ? -4.319 -14.023 55.674 1.00 35.56 181 ASP A CA 1
ATOM 1402 C C . ASP A 1 181 ? -5.689 -14.420 56.235 1.00 35.56 181 ASP A C 1
ATOM 1404 O O . ASP A 1 181 ? -5.885 -14.242 57.435 1.00 35.56 181 ASP A O 1
ATOM 1408 N N . ILE A 1 182 ? -6.561 -15.036 55.423 1.00 42.00 182 ILE A N 1
ATOM 1409 C CA . ILE A 1 182 ? -7.361 -16.211 55.817 1.00 42.00 182 ILE A CA 1
ATOM 1410 C C . ILE A 1 182 ? -7.487 -17.141 54.601 1.00 42.00 182 ILE A C 1
ATOM 1412 O O . ILE A 1 182 ? -7.729 -16.729 53.469 1.00 42.00 182 ILE A O 1
ATOM 1416 N N . ASN A 1 183 ? -7.267 -18.412 54.899 1.00 32.38 183 ASN A N 1
ATOM 1417 C CA . ASN A 1 183 ? -7.050 -19.563 54.046 1.00 32.38 183 ASN A CA 1
ATOM 1418 C C . ASN A 1 183 ? -8.318 -20.448 53.995 1.00 32.38 183 ASN A C 1
ATOM 1420 O O . ASN A 1 183 ? -9.088 -20.428 54.950 1.00 32.38 183 ASN A O 1
ATOM 1424 N N . HIS A 1 184 ? -8.426 -21.292 52.954 1.00 35.47 184 HIS A N 1
ATOM 1425 C CA . HIS A 1 184 ? -9.248 -22.523 52.842 1.00 35.47 184 HIS A CA 1
ATOM 1426 C C . HIS A 1 184 ? -10.794 -22.404 52.986 1.00 35.47 184 HIS A C 1
ATOM 1428 O O . HIS A 1 184 ? -11.311 -21.670 53.806 1.00 35.47 184 HIS A O 1
ATOM 1434 N N . ASN A 1 185 ? -11.651 -23.120 52.245 1.00 32.19 185 ASN A N 1
ATOM 1435 C CA . ASN A 1 185 ? -11.627 -24.551 51.941 1.00 32.19 185 ASN A CA 1
ATOM 1436 C C . ASN A 1 185 ? -12.658 -24.920 50.837 1.00 32.19 185 ASN A C 1
ATOM 1438 O O . ASN A 1 185 ? -13.787 -24.448 50.868 1.00 32.19 185 ASN A O 1
ATOM 1442 N N . ASN A 1 186 ? -12.244 -25.806 49.921 1.00 34.53 186 ASN A N 1
ATOM 1443 C CA . ASN A 1 186 ? -12.925 -27.003 49.383 1.00 34.53 186 ASN A CA 1
ATOM 1444 C C . ASN A 1 186 ? -14.471 -27.118 49.368 1.00 34.53 186 ASN A C 1
ATOM 1446 O O . ASN A 1 186 ? -15.077 -27.120 50.433 1.00 34.53 186 ASN A O 1
ATOM 1450 N N . LYS A 1 187 ? -15.066 -27.531 48.227 1.00 34.66 187 LYS A N 1
ATOM 1451 C CA . LYS A 1 187 ? -15.444 -28.944 47.925 1.00 34.66 187 LYS A CA 1
ATOM 1452 C C . LYS A 1 187 ? -16.297 -29.104 46.639 1.00 34.66 187 LYS A C 1
ATOM 1454 O O . LYS A 1 187 ? -17.348 -28.495 46.527 1.00 34.66 187 LYS A O 1
ATOM 1459 N N . LYS A 1 188 ? -15.832 -30.037 45.792 1.00 36.31 188 LYS A N 1
ATOM 1460 C CA . LYS A 1 188 ? -16.524 -31.195 45.168 1.00 36.31 188 LYS A CA 1
ATOM 1461 C C . LYS A 1 188 ? -17.677 -31.045 44.149 1.00 36.31 188 LYS A C 1
ATOM 1463 O O . LYS A 1 188 ? -18.743 -30.552 44.474 1.00 36.31 188 LYS A O 1
ATOM 1468 N N . GLU A 1 189 ? -17.387 -31.658 42.987 1.00 36.53 189 GLU A N 1
ATOM 1469 C CA . GLU A 1 189 ? -18.116 -32.741 42.277 1.00 36.53 189 GLU A CA 1
ATOM 1470 C C . GLU A 1 189 ? -19.554 -32.484 41.789 1.00 36.53 189 GLU A C 1
ATOM 1472 O O . GLU A 1 189 ? -20.447 -32.255 42.587 1.00 36.53 189 GLU A O 1
ATOM 1477 N N . GLU A 1 190 ? -19.796 -32.638 40.479 1.00 37.72 190 GLU A N 1
ATOM 1478 C CA . GLU A 1 190 ? -20.308 -33.906 39.921 1.00 37.72 190 GLU A CA 1
ATOM 1479 C C . GLU A 1 190 ? -20.235 -33.936 38.380 1.00 37.72 190 GLU A C 1
ATOM 1481 O O . GLU A 1 190 ? -20.474 -32.946 37.686 1.00 37.72 190 GLU A O 1
ATOM 1486 N N . GLU A 1 191 ? -19.825 -35.097 37.868 1.00 40.25 191 GLU A N 1
ATOM 1487 C CA . GLU A 1 191 ? -19.916 -35.534 36.476 1.00 40.25 191 GLU A CA 1
ATOM 1488 C C . GLU A 1 191 ? -21.356 -35.969 36.169 1.00 40.25 191 GLU A C 1
ATOM 1490 O O . GLU A 1 191 ? -21.983 -36.566 37.031 1.00 40.25 191 GLU A O 1
ATOM 1495 N N . GLU A 1 192 ? -21.816 -35.846 34.918 1.00 39.44 192 GLU A N 1
ATOM 1496 C CA . GLU A 1 192 ? -22.444 -37.003 34.263 1.00 39.44 192 GLU A CA 1
ATOM 1497 C C . GLU A 1 192 ? -22.460 -36.890 32.732 1.00 39.44 192 GLU A C 1
ATOM 1499 O O . GLU A 1 192 ? -22.742 -35.853 32.128 1.00 39.44 192 GLU A O 1
ATOM 1504 N N . LYS A 1 193 ? -22.090 -38.011 32.111 1.00 43.59 193 LYS A N 1
ATOM 1505 C CA . LYS A 1 193 ? -22.157 -38.313 30.683 1.00 43.59 193 LYS A CA 1
ATOM 1506 C C . LYS A 1 193 ? -23.519 -38.937 30.404 1.00 43.59 193 LYS A C 1
ATOM 1508 O O . LYS A 1 193 ? -23.876 -39.859 31.121 1.00 43.59 193 LYS A O 1
ATOM 1513 N N . GLU A 1 194 ? -24.133 -38.654 29.255 1.00 36.56 194 GLU A N 1
ATOM 1514 C CA . GLU A 1 194 ? -24.806 -39.734 28.526 1.00 36.56 194 GLU A CA 1
ATOM 1515 C C . GLU A 1 194 ? -24.926 -39.512 27.015 1.00 36.56 194 GLU A C 1
ATOM 1517 O O . GLU A 1 194 ? -24.681 -38.441 26.467 1.00 36.56 194 GLU A O 1
ATOM 1522 N N . LYS A 1 195 ? -25.158 -40.639 26.351 1.00 34.72 195 LYS A N 1
ATOM 1523 C CA . LYS A 1 195 ? -24.741 -41.051 25.015 1.00 34.72 195 LYS A CA 1
ATOM 1524 C C . LYS A 1 195 ? -25.701 -40.640 23.892 1.00 34.72 195 LYS A C 1
ATOM 1526 O O . LYS A 1 195 ? -26.910 -40.610 24.048 1.00 34.72 195 LYS A O 1
ATOM 1531 N N . GLN A 1 196 ? -25.089 -40.477 22.717 1.00 32.00 196 GLN A N 1
ATOM 1532 C CA . GLN A 1 196 ? -25.461 -41.034 21.405 1.00 32.00 196 GLN A CA 1
ATOM 1533 C C . GLN A 1 196 ? -26.936 -41.391 21.137 1.00 32.00 196 GLN A C 1
ATOM 1535 O O . GLN A 1 196 ? -27.463 -42.358 21.680 1.00 32.00 196 GLN A O 1
ATOM 1540 N N . LYS A 1 197 ? -27.475 -40.791 20.069 1.00 31.83 197 LYS A N 1
ATOM 1541 C CA . LYS A 1 197 ? -28.209 -41.518 19.020 1.00 31.83 197 LYS A CA 1
ATOM 1542 C C . LYS A 1 197 ? -28.100 -40.773 17.683 1.00 31.83 197 LYS A C 1
ATOM 1544 O O . LYS A 1 197 ? -28.638 -39.687 17.518 1.00 31.83 197 LYS A O 1
ATOM 1549 N N . ALA A 1 198 ? -27.382 -41.375 16.741 1.00 29.41 198 ALA A N 1
ATOM 1550 C CA . ALA A 1 198 ? -27.658 -41.263 15.304 1.00 29.41 198 ALA A CA 1
ATOM 1551 C C . ALA A 1 198 ? -28.492 -42.509 14.899 1.00 29.41 198 ALA A C 1
ATOM 1553 O O . ALA A 1 198 ? -28.570 -43.421 15.732 1.00 29.41 198 ALA A O 1
ATOM 1554 N N . PRO A 1 199 ? -29.036 -42.669 13.670 1.00 54.91 199 PRO A N 1
ATOM 1555 C CA . PRO A 1 199 ? -29.060 -41.800 12.478 1.00 54.91 199 PRO A CA 1
ATOM 1556 C C . PRO A 1 199 ? -30.522 -41.698 11.894 1.00 54.91 199 PRO A C 1
ATOM 1558 O O . PRO A 1 199 ? -31.449 -41.960 12.661 1.00 54.91 199 PRO A O 1
ATOM 1561 N N . PRO A 1 200 ? -30.807 -41.294 10.625 1.00 41.31 200 PRO A N 1
ATOM 1562 C CA . PRO A 1 200 ? -30.305 -41.937 9.406 1.00 41.31 200 PRO A CA 1
ATOM 1563 C C . PRO A 1 200 ? -29.638 -40.994 8.393 1.00 41.31 200 PRO A C 1
ATOM 1565 O O . PRO A 1 200 ? -29.982 -39.826 8.233 1.00 41.31 200 PRO A O 1
ATOM 1568 N N . ASN A 1 201 ? -28.703 -41.595 7.657 1.00 39.47 201 ASN A N 1
ATOM 1569 C CA . ASN A 1 201 ? -28.203 -41.143 6.368 1.00 39.47 201 ASN A CA 1
ATOM 1570 C C . ASN A 1 201 ? -29.351 -40.956 5.366 1.00 39.47 201 ASN A C 1
ATOM 1572 O O . ASN A 1 201 ? -30.045 -41.915 5.036 1.00 39.47 201 ASN A O 1
ATOM 1576 N N . SER A 1 202 ? -29.424 -39.775 4.763 1.00 33.81 202 SER A N 1
ATOM 1577 C CA . SER A 1 202 ? -29.883 -39.620 3.385 1.00 33.81 202 SER A CA 1
ATOM 1578 C C . SER A 1 202 ? -28.827 -38.819 2.643 1.00 33.81 202 SER A C 1
ATOM 1580 O O . SER A 1 202 ? -28.575 -37.654 2.950 1.00 33.81 202 SER A O 1
ATOM 1582 N N . GLY A 1 203 ? -28.151 -39.497 1.721 1.00 37.56 203 GLY A N 1
ATOM 1583 C CA . GLY A 1 203 ? -27.084 -38.925 0.930 1.00 37.56 203 GLY A CA 1
ATOM 1584 C C . GLY A 1 203 ? -27.581 -37.816 0.011 1.00 37.56 203 GLY A C 1
ATOM 1585 O O . GLY A 1 203 ? -28.505 -37.997 -0.775 1.00 37.56 203 GLY A O 1
ATOM 1586 N N . SER A 1 204 ? -26.865 -36.704 0.046 1.00 31.33 204 SER A N 1
ATOM 1587 C CA . SER A 1 204 ? -26.602 -35.902 -1.136 1.00 31.33 204 SER A CA 1
ATOM 1588 C C . SER A 1 204 ? -25.144 -35.488 -1.053 1.00 31.33 204 SER A C 1
ATOM 1590 O O . SER A 1 204 ? -24.744 -34.743 -0.160 1.00 31.33 204 SER A O 1
ATOM 1592 N N . SER A 1 205 ? -24.332 -36.021 -1.956 1.00 38.53 205 SER A N 1
ATOM 1593 C CA . SER A 1 205 ? -22.969 -35.576 -2.204 1.00 38.53 205 SER A CA 1
ATOM 1594 C C . SER A 1 205 ? -23.000 -34.143 -2.744 1.00 38.53 205 SER A C 1
ATOM 1596 O O . SER A 1 205 ? -22.909 -33.929 -3.951 1.00 38.53 205 SER A O 1
ATOM 1598 N N . SER A 1 206 ? -23.161 -33.153 -1.865 1.00 39.12 206 SER A N 1
ATOM 1599 C CA . SER A 1 206 ? -22.810 -31.773 -2.169 1.00 39.12 206 SER A CA 1
ATOM 1600 C C . SER A 1 206 ? -21.333 -31.613 -1.852 1.00 39.12 206 SER A C 1
ATOM 1602 O O . SER A 1 206 ? -20.890 -31.722 -0.709 1.00 39.12 206 SER A O 1
ATOM 1604 N N . SER A 1 207 ? -20.533 -31.356 -2.879 1.00 40.06 207 SER A N 1
ATOM 1605 C CA . SER A 1 207 ? -19.275 -30.656 -2.685 1.00 40.06 207 SER A CA 1
ATOM 1606 C C . SER A 1 207 ? -19.603 -29.364 -1.932 1.00 40.06 207 SER A C 1
ATOM 1608 O O . SER A 1 207 ? -20.115 -28.426 -2.543 1.00 40.06 207 SER A O 1
ATOM 1610 N N . ASN A 1 208 ? -19.388 -29.328 -0.613 1.00 49.53 208 ASN A N 1
ATOM 1611 C CA . ASN A 1 208 ? -19.524 -28.113 0.186 1.00 49.53 208 ASN A CA 1
ATOM 1612 C C . ASN A 1 208 ? -18.398 -27.168 -0.231 1.00 49.53 208 ASN A C 1
ATOM 1614 O O . ASN A 1 208 ? -17.352 -27.076 0.411 1.00 49.53 208 ASN A O 1
ATOM 1618 N N . SER A 1 209 ? -18.586 -26.521 -1.380 1.00 64.50 209 SER A N 1
ATOM 1619 C CA . SER A 1 209 ? -17.749 -25.423 -1.812 1.00 64.50 209 SER A CA 1
ATOM 1620 C C . SER A 1 209 ? -17.830 -24.352 -0.730 1.00 64.50 209 SER A C 1
ATOM 1622 O O . SER A 1 209 ? -18.887 -24.111 -0.141 1.00 64.50 209 SER A O 1
ATOM 1624 N N . SER A 1 210 ? -16.697 -23.707 -0.458 1.00 67.50 210 SER A N 1
ATOM 1625 C CA . SER A 1 210 ? -16.604 -22.528 0.414 1.00 67.50 210 SER A CA 1
ATOM 1626 C C . SER A 1 210 ? -17.714 -21.507 0.149 1.00 67.50 210 SER A C 1
ATOM 1628 O O . SER A 1 210 ? -18.151 -20.805 1.054 1.00 67.50 210 SER A O 1
ATOM 1630 N N . ASP A 1 211 ? -18.191 -21.470 -1.090 1.00 72.56 211 ASP A N 1
ATOM 1631 C CA . ASP A 1 211 ? -19.160 -20.516 -1.602 1.00 72.56 211 ASP A CA 1
ATOM 1632 C C . ASP A 1 211 ? -20.579 -20.821 -1.089 1.00 72.56 211 ASP A C 1
ATOM 1634 O O . ASP A 1 211 ? -21.328 -19.895 -0.785 1.00 72.56 211 ASP A O 1
ATOM 1638 N N . GLY A 1 212 ? -20.936 -22.099 -0.900 1.00 80.94 212 GLY A N 1
ATOM 1639 C CA . GLY A 1 212 ? -22.220 -22.497 -0.309 1.00 80.94 212 GLY A CA 1
ATOM 1640 C C . GLY A 1 212 ? -22.350 -22.064 1.153 1.00 80.94 212 GLY A C 1
ATOM 1641 O O . GLY A 1 212 ? -23.349 -21.462 1.538 1.00 80.94 212 GLY A O 1
ATOM 1642 N N . VAL A 1 213 ? -21.286 -22.263 1.938 1.00 83.12 213 VAL A N 1
ATOM 1643 C CA . VAL A 1 213 ? -21.222 -21.850 3.353 1.00 83.12 213 VAL A CA 1
ATOM 1644 C C . VAL A 1 213 ? -21.306 -20.326 3.497 1.00 83.12 213 VAL A C 1
ATOM 1646 O O . VAL A 1 213 ? -21.865 -19.812 4.462 1.00 83.12 213 VAL A O 1
ATOM 1649 N N . LEU A 1 214 ? -20.761 -19.570 2.542 1.00 84.69 214 LEU A N 1
ATOM 1650 C CA . LEU A 1 214 ? -20.824 -18.107 2.569 1.00 84.69 214 LEU A CA 1
ATOM 1651 C C . LEU A 1 214 ? -22.195 -17.564 2.182 1.00 84.69 214 LEU A C 1
ATOM 1653 O O . LEU A 1 214 ? -22.634 -16.587 2.783 1.00 84.69 214 LEU A O 1
ATOM 1657 N N . ARG A 1 215 ? -22.880 -18.197 1.223 1.00 87.00 215 ARG A N 1
ATOM 1658 C CA . ARG A 1 215 ? -24.273 -17.868 0.884 1.00 87.00 215 ARG A CA 1
ATOM 1659 C C . ARG A 1 215 ? -25.204 -18.115 2.072 1.00 87.00 215 ARG A C 1
ATOM 1661 O O . ARG A 1 215 ? -26.067 -17.284 2.337 1.00 87.00 215 ARG A O 1
ATOM 1668 N N . GLU A 1 216 ? -24.982 -19.198 2.815 1.00 88.88 216 GLU A N 1
ATOM 1669 C CA . GLU A 1 216 ? -25.706 -19.492 4.057 1.00 88.88 216 GLU A CA 1
ATOM 1670 C C . GLU A 1 216 ? -25.471 -18.397 5.110 1.00 88.88 216 GLU A C 1
ATOM 1672 O O . GLU A 1 216 ? -26.427 -17.749 5.529 1.00 88.88 216 GLU A O 1
ATOM 1677 N N . ARG A 1 217 ? -24.208 -18.071 5.426 1.00 91.56 217 ARG A N 1
ATOM 1678 C CA . ARG A 1 217 ? -23.865 -16.976 6.359 1.00 91.56 217 ARG A CA 1
ATOM 1679 C C . ARG A 1 217 ? -24.424 -15.619 5.927 1.00 91.56 217 ARG A C 1
ATOM 1681 O O . ARG A 1 217 ? -24.828 -14.818 6.760 1.00 91.56 217 ARG A O 1
ATOM 1688 N N . LEU A 1 218 ? -24.448 -15.336 4.625 1.00 90.00 218 LEU A N 1
ATOM 1689 C CA . LEU A 1 218 ? -25.062 -14.122 4.085 1.00 90.00 218 LEU A CA 1
ATOM 1690 C C . LEU A 1 218 ? -26.570 -14.088 4.328 1.00 90.00 218 LEU A C 1
ATOM 1692 O O . LEU A 1 218 ? -27.099 -13.040 4.679 1.00 90.00 218 LEU A O 1
ATOM 1696 N N . SER A 1 219 ? -27.252 -15.224 4.179 1.00 89.50 219 SER A N 1
ATOM 1697 C CA . SER A 1 219 ? -28.696 -15.333 4.411 1.00 89.50 219 SER A CA 1
ATOM 1698 C C . SER A 1 219 ? -29.108 -15.190 5.882 1.00 89.50 219 SER A C 1
ATOM 1700 O O . SER A 1 219 ? -30.279 -14.936 6.166 1.00 89.50 219 SER A O 1
ATOM 1702 N N . GLU A 1 220 ? -28.156 -15.311 6.813 1.00 91.62 220 GLU A N 1
ATOM 1703 C CA . GLU A 1 220 ? -28.380 -15.050 8.238 1.00 91.62 220 GLU A CA 1
ATOM 1704 C C . GLU A 1 220 ? -28.552 -13.555 8.543 1.00 91.62 220 GLU A C 1
ATOM 1706 O O . GLU A 1 220 ? -29.114 -13.224 9.586 1.00 91.62 220 GLU A O 1
ATOM 1711 N N . LEU A 1 221 ? -28.116 -12.660 7.644 1.00 92.19 221 LEU A N 1
ATOM 1712 C CA . LEU A 1 221 ? -28.262 -11.216 7.817 1.00 92.19 221 LEU A CA 1
ATOM 1713 C C . LEU A 1 221 ? -29.720 -10.782 7.625 1.00 92.19 221 LEU A C 1
ATOM 1715 O O . LEU A 1 221 ? -30.325 -10.987 6.571 1.00 92.19 221 LEU A O 1
ATOM 1719 N N . ARG A 1 222 ? -30.270 -10.145 8.654 1.00 92.12 222 ARG A N 1
ATOM 1720 C CA . ARG A 1 222 ? -31.633 -9.619 8.745 1.00 92.12 222 ARG A CA 1
ATOM 1721 C C . ARG A 1 222 ? -31.665 -8.103 8.631 1.00 92.12 222 ARG A C 1
ATOM 1723 O O . ARG A 1 222 ? -32.606 -7.579 8.045 1.00 92.12 222 ARG A O 1
ATOM 1730 N N . SER A 1 223 ? -30.661 -7.400 9.159 1.00 92.94 223 SER A N 1
ATOM 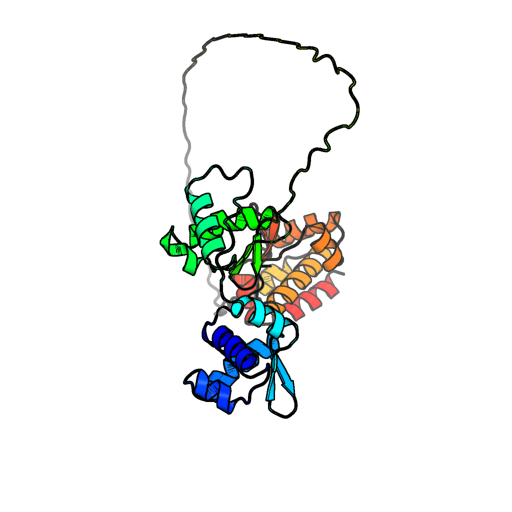1731 C CA . SER A 1 223 ? -30.635 -5.938 9.104 1.00 92.94 223 SER A CA 1
ATOM 1732 C C . SER A 1 223 ? -30.188 -5.426 7.727 1.00 92.94 223 SER A C 1
ATOM 1734 O O . SER A 1 223 ? -29.112 -5.810 7.248 1.00 92.94 223 SER A O 1
ATOM 1736 N N . PRO A 1 224 ? -30.923 -4.478 7.107 1.00 91.44 224 PRO A N 1
ATOM 1737 C CA . PRO A 1 224 ? -30.466 -3.779 5.904 1.00 91.44 224 PRO A CA 1
ATOM 1738 C C . PRO A 1 224 ? -29.093 -3.132 6.101 1.00 91.44 224 PRO A C 1
ATOM 1740 O O . PRO A 1 224 ? -28.250 -3.169 5.202 1.00 91.44 224 PRO A O 1
ATOM 1743 N N . SER A 1 225 ? -28.833 -2.595 7.293 1.00 93.06 225 SER A N 1
ATOM 1744 C CA . SER A 1 225 ? -27.566 -1.951 7.639 1.00 93.06 225 SER A CA 1
ATOM 1745 C C . SER A 1 225 ? -26.412 -2.956 7.716 1.00 93.06 225 SER A C 1
ATOM 1747 O O . SER A 1 225 ? -25.308 -2.647 7.264 1.00 93.06 225 SER A O 1
ATOM 1749 N N . ALA A 1 226 ? -26.656 -4.191 8.174 1.00 93.12 226 ALA A N 1
ATOM 1750 C CA . ALA A 1 226 ? -25.659 -5.265 8.134 1.00 93.12 226 ALA A CA 1
ATOM 1751 C C . ALA A 1 226 ? -25.310 -5.671 6.700 1.00 93.12 226 ALA A C 1
ATOM 1753 O O . ALA A 1 226 ? -24.130 -5.819 6.369 1.00 93.12 226 ALA A O 1
ATOM 1754 N N . VAL A 1 227 ? -26.314 -5.783 5.825 1.00 92.44 227 VAL A N 1
ATOM 1755 C CA . VAL A 1 227 ? -26.097 -6.113 4.410 1.00 92.44 227 VAL A CA 1
ATOM 1756 C C . VAL A 1 227 ? -25.359 -4.980 3.684 1.00 92.44 227 VAL A C 1
ATOM 1758 O O . VAL A 1 227 ? -24.406 -5.251 2.951 1.00 92.44 227 VAL A O 1
ATOM 1761 N N . ARG A 1 228 ? -25.717 -3.709 3.922 1.00 91.81 228 ARG A N 1
ATOM 1762 C CA . ARG A 1 228 ? -24.996 -2.539 3.374 1.00 91.81 228 ARG A CA 1
ATOM 1763 C C . ARG A 1 228 ? -23.547 -2.496 3.837 1.00 91.81 228 ARG A C 1
ATOM 1765 O O . ARG A 1 228 ? -22.644 -2.316 3.019 1.00 91.81 228 ARG A O 1
ATOM 1772 N N . LEU A 1 229 ? -23.311 -2.715 5.130 1.00 92.12 229 LEU A N 1
ATOM 1773 C CA . LEU A 1 229 ? -21.967 -2.753 5.688 1.00 92.12 229 LEU A CA 1
ATOM 1774 C C . LEU A 1 229 ? -21.152 -3.909 5.096 1.00 92.12 229 LEU A C 1
ATOM 1776 O O . LEU A 1 229 ? -20.005 -3.704 4.702 1.00 92.12 229 LEU A O 1
ATOM 1780 N N . PHE A 1 230 ? -21.737 -5.104 4.960 1.00 93.06 230 PHE A N 1
ATOM 1781 C CA . PHE A 1 230 ? -21.079 -6.222 4.286 1.00 93.06 230 PHE A CA 1
ATOM 1782 C C . PHE A 1 230 ? -20.723 -5.887 2.838 1.00 93.06 230 PHE A C 1
ATOM 1784 O O . PHE A 1 230 ? -19.580 -6.092 2.439 1.00 93.06 230 PHE A O 1
ATOM 1791 N N . LEU A 1 231 ? -21.669 -5.351 2.062 1.00 92.12 231 LEU A N 1
ATOM 1792 C CA . LEU A 1 231 ? -21.451 -4.967 0.667 1.00 92.12 231 LEU A CA 1
ATOM 1793 C C . LEU A 1 231 ? -20.303 -3.972 0.535 1.00 92.12 231 LEU A C 1
ATOM 1795 O O . LEU A 1 231 ? -19.385 -4.184 -0.257 1.00 92.12 231 LEU A O 1
ATOM 1799 N N . PHE A 1 232 ? -20.308 -2.937 1.371 1.00 90.88 232 PHE A N 1
ATOM 1800 C CA . PHE A 1 232 ? -19.231 -1.962 1.430 1.00 90.88 232 PHE A CA 1
ATOM 1801 C C . PHE A 1 232 ? -17.870 -2.625 1.696 1.00 90.88 232 PHE A C 1
ATOM 1803 O O . PHE A 1 232 ? -16.877 -2.320 1.024 1.00 90.88 232 PHE A O 1
ATOM 1810 N N . LEU A 1 233 ? -17.809 -3.559 2.650 1.00 90.31 233 LEU A N 1
ATOM 1811 C CA . LEU A 1 233 ? -16.586 -4.297 2.965 1.00 90.31 233 LEU A CA 1
ATOM 1812 C C . LEU A 1 233 ? -16.153 -5.210 1.814 1.00 90.31 233 LEU A C 1
ATOM 1814 O O . LEU A 1 233 ? -14.971 -5.233 1.468 1.00 90.31 233 LEU A O 1
ATOM 1818 N N . ALA A 1 234 ? -17.093 -5.930 1.207 1.00 90.25 234 ALA A N 1
ATOM 1819 C CA . ALA A 1 234 ? -16.855 -6.882 0.133 1.00 90.25 234 ALA A CA 1
ATOM 1820 C C . ALA A 1 234 ? -16.346 -6.193 -1.141 1.00 90.25 234 ALA A C 1
ATOM 1822 O O . ALA A 1 234 ? -15.319 -6.592 -1.694 1.00 90.25 234 ALA A O 1
ATOM 1823 N N . GLU A 1 235 ? -16.985 -5.100 -1.565 1.00 89.06 235 GLU A N 1
ATOM 1824 C CA . GLU A 1 235 ? -16.574 -4.331 -2.744 1.00 89.06 235 GLU A CA 1
ATOM 1825 C C . GLU A 1 235 ? -15.152 -3.786 -2.599 1.00 89.06 235 GLU A C 1
ATOM 1827 O O . GLU A 1 235 ? -14.338 -3.834 -3.529 1.00 89.06 235 GLU A O 1
ATOM 1832 N N . ARG A 1 236 ? -14.803 -3.304 -1.404 1.00 85.62 236 ARG A N 1
ATOM 1833 C CA . ARG A 1 236 ? -13.446 -2.821 -1.128 1.00 85.62 236 ARG A CA 1
ATOM 1834 C C . ARG A 1 236 ? -12.449 -3.953 -0.967 1.00 85.62 236 ARG A C 1
ATOM 1836 O O . ARG A 1 236 ? -11.309 -3.779 -1.401 1.00 85.62 236 ARG A O 1
ATOM 1843 N N . ALA A 1 237 ? -12.853 -5.093 -0.413 1.00 86.50 237 ALA A N 1
ATOM 1844 C CA . ALA A 1 237 ? -12.008 -6.276 -0.353 1.00 86.50 237 ALA A CA 1
ATOM 1845 C C . ALA A 1 237 ? -11.615 -6.742 -1.756 1.00 86.50 237 ALA A C 1
ATOM 1847 O O . ALA A 1 237 ? -10.427 -6.949 -1.999 1.00 86.50 237 ALA A O 1
ATOM 1848 N N . VAL A 1 238 ? -12.561 -6.780 -2.698 1.00 84.81 238 VAL A N 1
ATOM 1849 C CA . VAL A 1 238 ? -12.298 -7.104 -4.108 1.00 84.81 238 VAL A CA 1
ATOM 1850 C C . VAL A 1 238 ? -11.439 -6.030 -4.777 1.00 84.81 238 VAL A C 1
ATOM 1852 O O . VAL A 1 238 ? -10.375 -6.330 -5.326 1.00 84.81 238 VAL A O 1
ATOM 1855 N N . ARG A 1 239 ? -11.827 -4.752 -4.674 1.00 82.44 239 ARG A N 1
ATOM 1856 C CA . ARG A 1 239 ? -11.124 -3.639 -5.337 1.00 82.44 239 ARG A CA 1
ATOM 1857 C C . ARG A 1 239 ? -9.675 -3.480 -4.870 1.00 82.44 239 ARG A C 1
ATOM 1859 O O . ARG A 1 239 ? -8.799 -3.141 -5.668 1.00 82.44 239 ARG A O 1
ATOM 1866 N N . LEU A 1 240 ? -9.422 -3.677 -3.576 1.00 79.56 240 LEU A N 1
ATOM 1867 C CA . LEU A 1 240 ? -8.117 -3.444 -2.945 1.00 79.56 240 LEU A CA 1
ATOM 1868 C C . LEU A 1 240 ? -7.341 -4.737 -2.663 1.00 79.56 240 LEU A C 1
ATOM 1870 O O . LEU A 1 240 ? -6.189 -4.670 -2.222 1.00 79.56 240 LEU A O 1
ATOM 1874 N N . SER A 1 241 ? -7.958 -5.895 -2.904 1.00 79.25 241 SER A N 1
ATOM 1875 C CA . SER A 1 241 ? -7.445 -7.220 -2.544 1.00 79.25 241 SER A CA 1
ATOM 1876 C C . SER A 1 241 ? -6.966 -7.275 -1.087 1.00 79.25 241 SER A C 1
ATOM 1878 O O . SER A 1 241 ? -5.846 -7.718 -0.811 1.00 79.25 241 SER A O 1
ATOM 1880 N N . ASN A 1 242 ? -7.756 -6.717 -0.163 1.00 78.31 242 ASN A N 1
ATOM 1881 C CA . ASN A 1 242 ? -7.399 -6.553 1.246 1.00 78.31 242 ASN A CA 1
ATOM 1882 C C . ASN A 1 242 ? -8.623 -6.710 2.158 1.00 78.31 242 ASN A C 1
ATOM 1884 O O . ASN A 1 242 ? -9.614 -6.013 1.985 1.00 78.31 242 ASN A O 1
ATOM 1888 N N . TYR A 1 243 ? -8.502 -7.558 3.175 1.00 80.25 243 TYR A N 1
ATOM 1889 C CA . TYR A 1 243 ? -9.598 -7.918 4.078 1.00 80.25 243 TYR A CA 1
ATOM 1890 C C . TYR A 1 243 ? -9.676 -7.037 5.322 1.00 80.25 243 TYR A C 1
ATOM 1892 O O . TYR A 1 243 ? -10.644 -7.131 6.062 1.00 80.25 243 TYR A O 1
ATOM 1900 N N . VAL A 1 244 ? -8.663 -6.196 5.571 1.00 80.62 244 VAL A N 1
ATOM 1901 C CA . VAL A 1 244 ? -8.614 -5.297 6.733 1.00 80.62 244 VAL A CA 1
ATOM 1902 C C . VAL A 1 244 ? -8.866 -3.863 6.298 1.00 80.62 244 VAL A C 1
ATOM 1904 O O . VAL A 1 244 ? -8.097 -3.282 5.520 1.00 80.62 244 VAL A O 1
ATOM 1907 N N . PHE A 1 245 ? -9.902 -3.270 6.870 1.00 78.50 245 PHE A N 1
ATOM 1908 C CA . PHE A 1 245 ? -10.249 -1.878 6.685 1.00 78.50 245 PHE A CA 1
ATOM 1909 C C . PHE A 1 245 ? -9.498 -0.967 7.642 1.00 78.50 245 PHE A C 1
ATOM 1911 O O . PHE A 1 245 ? -9.243 -1.285 8.798 1.00 78.50 245 PHE A O 1
ATOM 1918 N N . TYR A 1 246 ? -9.114 0.198 7.134 1.00 66.88 246 TYR A N 1
ATOM 1919 C CA . TYR A 1 246 ? -8.466 1.230 7.926 1.00 66.88 246 TYR A CA 1
ATOM 1920 C C . TYR A 1 246 ? -9.354 2.462 7.881 1.00 66.88 246 TYR A C 1
ATOM 1922 O O . TYR A 1 246 ? -9.440 3.087 6.828 1.00 66.88 246 TYR A O 1
ATOM 1930 N N . GLY A 1 247 ? -9.980 2.762 9.011 1.00 66.38 247 GLY A N 1
ATOM 1931 C CA . GLY A 1 247 ? -10.762 3.966 9.239 1.00 66.38 247 GLY A CA 1
ATOM 1932 C C . GLY A 1 247 ? -11.354 3.960 10.645 1.00 66.38 247 GLY A C 1
ATOM 1933 O O . GLY A 1 247 ? -11.324 2.920 11.312 1.00 66.38 247 GLY A O 1
ATOM 1934 N N . SER A 1 248 ? -11.818 5.117 11.108 1.00 72.25 248 SER A N 1
ATOM 1935 C CA . SER A 1 248 ? -12.611 5.219 12.339 1.00 72.25 248 SER A CA 1
ATOM 1936 C C . SER A 1 248 ? -14.012 4.622 12.130 1.00 72.25 248 SER A C 1
ATOM 1938 O O . SER A 1 248 ? -14.442 4.418 10.997 1.00 72.25 248 SER A O 1
ATOM 1940 N N . ALA A 1 249 ? -14.741 4.337 13.214 1.00 71.06 249 ALA A N 1
ATOM 1941 C CA . ALA A 1 249 ? -16.127 3.872 13.116 1.00 71.06 249 ALA A CA 1
ATOM 1942 C C . ALA A 1 249 ? -17.016 4.882 12.361 1.00 71.06 249 ALA A C 1
ATOM 1944 O O . ALA A 1 249 ? -17.802 4.472 11.515 1.00 71.06 249 ALA A O 1
ATOM 1945 N N . GLY A 1 250 ? -16.812 6.187 12.583 1.00 74.00 250 GLY A N 1
ATOM 1946 C CA . GLY A 1 250 ? -17.512 7.250 11.852 1.00 74.00 250 GLY A CA 1
ATOM 1947 C C . GLY A 1 250 ? -17.209 7.240 10.352 1.00 74.00 250 GLY A C 1
ATOM 1948 O O . GLY A 1 250 ? -18.122 7.244 9.542 1.00 74.00 250 GLY A O 1
ATOM 1949 N N . GLU A 1 251 ? -15.939 7.087 9.963 1.00 77.81 251 GLU A N 1
ATOM 1950 C CA . GLU A 1 251 ? -15.565 6.989 8.542 1.00 77.81 251 GLU A CA 1
ATOM 1951 C C . GLU A 1 251 ? -16.171 5.757 7.849 1.00 77.81 251 GLU A C 1
ATOM 1953 O O . GLU A 1 251 ? -16.397 5.771 6.639 1.00 77.81 251 GLU A O 1
ATOM 1958 N N . VAL A 1 252 ? -16.396 4.668 8.592 1.00 78.69 252 VAL A N 1
ATOM 1959 C CA . VAL A 1 252 ? -17.048 3.458 8.072 1.00 78.69 252 VAL A CA 1
ATOM 1960 C C . VAL A 1 252 ? -18.560 3.652 7.975 1.00 78.69 252 VAL A C 1
ATOM 1962 O O . VAL A 1 252 ? -19.129 3.274 6.953 1.00 78.69 252 VAL A O 1
ATOM 1965 N N . ALA A 1 253 ? -19.190 4.253 8.985 1.00 80.88 253 ALA A N 1
ATOM 1966 C CA . ALA A 1 253 ? -20.605 4.625 8.978 1.00 80.88 253 ALA A CA 1
ATOM 1967 C C . ALA A 1 253 ? -20.930 5.521 7.771 1.00 80.88 253 ALA A C 1
ATOM 1969 O O . ALA A 1 253 ? -21.707 5.125 6.899 1.00 80.88 253 ALA A O 1
ATOM 1970 N N . ASP A 1 254 ? -20.218 6.643 7.635 1.00 81.44 254 ASP A N 1
ATOM 1971 C CA . ASP A 1 254 ? -20.416 7.613 6.553 1.00 81.44 254 ASP A CA 1
ATOM 1972 C C . ASP A 1 254 ? -20.231 6.973 5.172 1.00 81.44 254 ASP A C 1
ATOM 1974 O O . ASP A 1 254 ? -21.039 7.158 4.264 1.00 81.44 254 ASP A O 1
ATOM 1978 N N . ALA A 1 255 ? -19.175 6.171 5.004 1.00 81.56 255 ALA A N 1
ATOM 1979 C CA . ALA A 1 255 ? -18.855 5.571 3.713 1.00 81.56 255 ALA A CA 1
ATOM 1980 C C . ALA A 1 255 ? -19.755 4.380 3.337 1.00 81.56 255 ALA A C 1
ATOM 1982 O O . ALA A 1 255 ? -19.819 4.030 2.158 1.00 81.56 255 ALA A O 1
ATOM 1983 N N . SER A 1 256 ? -20.414 3.747 4.311 1.00 83.19 256 SER A N 1
ATOM 1984 C CA . SER A 1 256 ? -21.384 2.666 4.080 1.00 83.19 256 SER A CA 1
ATOM 1985 C C . SER A 1 256 ? -22.835 3.156 4.032 1.00 83.19 256 SER A C 1
ATOM 1987 O O . SER A 1 256 ? -23.718 2.376 3.674 1.00 83.19 256 SER A O 1
ATOM 1989 N N . GLY A 1 257 ? -23.085 4.435 4.341 1.00 84.00 257 GLY A N 1
ATOM 1990 C CA . GLY A 1 257 ? -24.431 5.005 4.406 1.00 84.00 257 GLY A CA 1
ATOM 1991 C C . GLY A 1 257 ? -25.267 4.421 5.549 1.00 84.00 257 GLY A C 1
ATOM 1992 O O . GLY A 1 257 ? -26.473 4.239 5.389 1.00 84.00 257 GLY A O 1
ATOM 1993 N N . VAL A 1 258 ? -24.611 4.072 6.659 1.00 87.19 258 VAL A N 1
ATOM 1994 C CA . VAL A 1 258 ? -25.204 3.475 7.865 1.00 87.19 258 VAL A CA 1
ATOM 1995 C C . VAL A 1 258 ? -25.002 4.447 9.024 1.00 87.19 258 VAL A C 1
ATOM 1997 O O . VAL A 1 258 ? -23.923 5.024 9.149 1.00 87.19 258 VAL A O 1
ATOM 2000 N N . SER A 1 259 ? -26.009 4.649 9.877 1.00 88.62 259 SER A N 1
ATOM 2001 C CA . SER A 1 259 ? -25.855 5.533 11.042 1.00 88.62 259 SER A CA 1
ATOM 2002 C C . SER A 1 259 ? -24.891 4.939 12.085 1.00 88.62 259 SER A C 1
ATOM 2004 O O . SER A 1 259 ? -24.616 3.740 12.100 1.00 88.62 259 SER A O 1
ATOM 2006 N N . LEU A 1 260 ? -24.359 5.759 12.998 1.00 84.62 260 LEU A N 1
ATOM 2007 C CA . LEU A 1 260 ? -23.474 5.277 14.075 1.00 84.62 260 LEU A CA 1
ATOM 2008 C C . LEU A 1 260 ? -24.164 4.272 15.016 1.00 84.62 260 LEU A C 1
ATOM 2010 O O . LEU A 1 260 ? -23.509 3.367 15.536 1.00 84.62 260 LEU A O 1
ATOM 2014 N N . GLU A 1 261 ? -25.471 4.426 15.222 1.00 86.69 261 GLU A N 1
ATOM 2015 C CA . GLU A 1 261 ? -26.294 3.522 16.031 1.00 86.69 261 GLU A CA 1
ATOM 2016 C C . GLU A 1 261 ? -26.476 2.179 15.312 1.00 86.69 261 GLU A C 1
ATOM 2018 O O . GLU A 1 261 ? -26.146 1.127 15.867 1.00 86.69 261 GLU A O 1
ATOM 2023 N N . GLU A 1 262 ? -26.865 2.225 14.036 1.00 90.69 262 GLU A N 1
ATOM 2024 C CA . GLU A 1 262 ? -27.019 1.047 13.177 1.00 90.69 262 GLU A CA 1
ATOM 2025 C C . GLU A 1 262 ? -25.693 0.306 12.945 1.00 90.69 262 GLU A C 1
ATOM 2027 O O . GLU A 1 262 ? -25.679 -0.915 12.788 1.00 90.69 262 GLU A O 1
ATOM 2032 N N . LEU A 1 263 ? -24.558 1.016 12.948 1.00 89.12 263 LEU A N 1
ATOM 2033 C CA . LEU A 1 263 ? -23.236 0.427 12.731 1.00 89.12 263 LEU A CA 1
ATOM 2034 C C . LEU A 1 263 ? -22.907 -0.632 13.790 1.00 89.12 263 LEU A C 1
ATOM 2036 O O . LEU A 1 263 ? -22.340 -1.674 13.459 1.00 89.12 263 LEU A O 1
ATOM 2040 N N . ASN A 1 264 ? -23.243 -0.385 15.058 1.00 88.75 264 ASN A N 1
ATOM 2041 C CA . ASN A 1 264 ? -22.945 -1.322 16.144 1.00 88.75 264 ASN A CA 1
ATOM 2042 C C . ASN A 1 264 ? -23.793 -2.595 16.048 1.00 88.75 264 ASN A C 1
ATOM 2044 O O . ASN A 1 264 ? -23.286 -3.696 16.284 1.00 88.75 264 ASN A O 1
ATOM 2048 N N . GLU A 1 265 ? -25.063 -2.452 15.673 1.00 91.81 265 GLU A N 1
ATOM 2049 C CA . GLU A 1 265 ? -25.967 -3.578 15.449 1.00 91.81 265 GLU A CA 1
ATOM 2050 C C . GLU A 1 265 ? -25.535 -4.397 14.227 1.00 91.81 265 GLU A C 1
ATOM 2052 O O . GLU A 1 265 ? -25.341 -5.611 14.331 1.00 91.81 265 GLU A O 1
ATOM 2057 N N . ALA A 1 266 ? -25.234 -3.720 13.116 1.00 92.44 266 ALA A N 1
ATOM 2058 C CA . ALA A 1 266 ? -24.689 -4.327 11.908 1.00 92.44 266 ALA A CA 1
ATOM 2059 C C . ALA A 1 266 ? -23.394 -5.104 12.190 1.00 92.44 266 ALA A C 1
ATOM 2061 O O . ALA A 1 266 ? -23.219 -6.239 11.749 1.00 92.44 266 ALA A O 1
ATOM 2062 N N . LEU A 1 267 ? -22.483 -4.529 12.978 1.00 90.88 267 LEU A N 1
ATOM 2063 C CA . LEU A 1 267 ? -21.239 -5.181 13.384 1.00 90.88 267 LEU A CA 1
ATOM 2064 C C . LEU A 1 267 ? -21.461 -6.434 14.228 1.00 90.88 267 LEU A C 1
ATOM 2066 O O . LEU A 1 267 ? -20.736 -7.422 14.069 1.00 90.88 267 LEU A O 1
ATOM 2070 N N . ARG A 1 268 ? -22.436 -6.397 15.138 1.00 92.19 268 ARG A N 1
ATOM 2071 C CA . ARG A 1 268 ? -22.803 -7.552 15.958 1.00 92.19 268 ARG A CA 1
ATOM 2072 C C . ARG A 1 268 ? -23.348 -8.677 15.085 1.00 92.19 268 ARG A C 1
ATOM 2074 O O . ARG A 1 268 ? -22.940 -9.824 15.258 1.00 92.19 268 ARG A O 1
ATOM 2081 N N . GLU A 1 269 ? -24.211 -8.351 14.133 1.00 94.50 269 GLU A N 1
ATOM 2082 C CA . GLU A 1 269 ? -24.808 -9.326 13.225 1.00 94.50 269 GLU A CA 1
ATOM 2083 C C . GLU A 1 269 ? -23.764 -9.960 12.294 1.00 94.50 269 GLU A C 1
ATOM 2085 O O . GLU A 1 269 ? -23.651 -11.185 12.233 1.00 94.50 269 GLU A O 1
ATOM 2090 N N . LEU A 1 270 ? -22.895 -9.149 11.681 1.00 93.25 270 LEU A N 1
ATOM 2091 C CA . LEU A 1 270 ? -21.790 -9.647 10.854 1.00 93.25 270 LEU A CA 1
ATOM 2092 C C . LE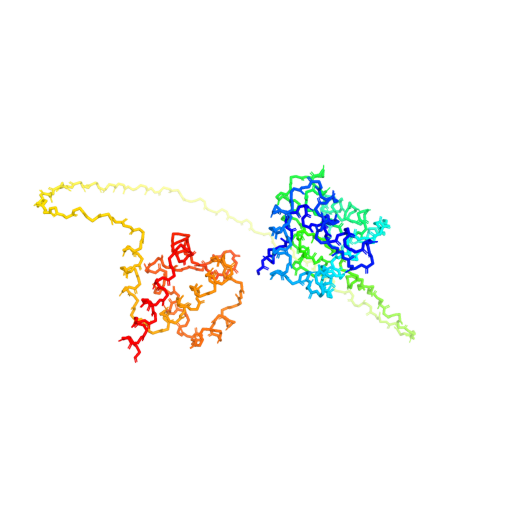U A 1 270 ? -20.811 -10.533 11.629 1.00 93.25 270 LEU A C 1
ATOM 2094 O O . LEU A 1 270 ? -20.226 -11.454 11.053 1.00 93.25 270 LEU A O 1
ATOM 2098 N N . ARG A 1 271 ? -20.613 -10.261 12.923 1.00 92.12 271 ARG A N 1
ATOM 2099 C CA . ARG A 1 271 ? -19.785 -11.096 13.797 1.00 92.12 271 ARG A CA 1
ATOM 2100 C C . ARG A 1 271 ? -20.450 -12.438 14.080 1.00 92.12 271 ARG A C 1
ATOM 2102 O O . ARG A 1 271 ? -19.760 -13.456 14.036 1.00 92.12 271 ARG A O 1
ATOM 2109 N N . ASN A 1 272 ? -21.754 -12.445 14.349 1.00 93.44 272 ASN A N 1
ATOM 2110 C CA . ASN A 1 272 ? -22.520 -13.668 14.596 1.00 93.44 272 ASN A CA 1
ATOM 2111 C C . ASN A 1 272 ? -22.526 -14.573 13.360 1.00 93.44 272 ASN A C 1
ATOM 2113 O O . ASN A 1 272 ? -22.188 -15.747 13.477 1.00 93.44 272 ASN A O 1
ATOM 2117 N N . ALA A 1 273 ? -22.748 -13.990 12.179 1.00 91.81 273 ALA A N 1
ATOM 2118 C CA . ALA A 1 273 ? -22.675 -14.684 10.892 1.00 91.81 273 ALA A CA 1
ATOM 2119 C C . ALA A 1 273 ? -21.236 -15.037 10.459 1.00 91.81 273 ALA A C 1
ATOM 2121 O O . ALA A 1 273 ? -21.011 -15.590 9.385 1.00 91.81 273 ALA A O 1
ATOM 2122 N N . ARG A 1 274 ? -20.216 -14.695 11.263 1.00 92.62 274 ARG A N 1
ATOM 2123 C CA . ARG A 1 274 ? -18.787 -14.910 10.962 1.00 92.62 274 ARG A CA 1
ATOM 2124 C C . ARG A 1 274 ? -18.366 -14.358 9.591 1.00 92.62 274 ARG A C 1
ATOM 2126 O O . ARG A 1 274 ? -17.565 -14.973 8.883 1.00 92.62 274 ARG A O 1
ATOM 2133 N N . LEU A 1 275 ? -18.892 -13.190 9.226 1.00 91.25 275 LEU A N 1
ATOM 2134 C CA . LEU A 1 275 ? -18.575 -12.485 7.981 1.00 91.25 275 LEU A CA 1
ATOM 2135 C C . LEU A 1 275 ? -17.511 -11.407 8.199 1.00 91.25 275 LEU A C 1
ATOM 2137 O O . LEU A 1 275 ? -16.528 -11.334 7.457 1.00 91.25 275 LEU A O 1
ATOM 2141 N N . ALA A 1 276 ? -17.652 -10.623 9.269 1.00 91.38 276 ALA A N 1
ATOM 2142 C CA . ALA A 1 276 ? -16.713 -9.569 9.633 1.00 91.38 276 ALA A CA 1
ATOM 2143 C C . ALA A 1 276 ? -16.522 -9.473 11.150 1.00 91.38 276 ALA A C 1
ATOM 2145 O O . ALA A 1 276 ? -17.342 -9.944 11.933 1.00 91.38 276 ALA A O 1
ATOM 2146 N N . TYR A 1 277 ? -15.427 -8.855 11.578 1.00 87.19 277 TYR A N 1
ATOM 2147 C CA . TYR A 1 277 ? -15.126 -8.623 12.984 1.00 87.19 277 TYR A CA 1
ATOM 2148 C C . TYR A 1 277 ? -14.310 -7.343 13.179 1.00 87.19 277 TYR A C 1
ATOM 2150 O O . TYR A 1 277 ? -13.665 -6.839 12.259 1.00 87.19 277 TYR A O 1
ATOM 2158 N N . VAL A 1 278 ? -14.310 -6.830 14.410 1.00 85.50 278 VAL A N 1
ATOM 2159 C CA . VAL A 1 278 ? -13.450 -5.716 14.821 1.00 85.50 278 VAL A CA 1
ATOM 2160 C C . VAL A 1 278 ? -12.185 -6.273 15.468 1.00 85.50 278 VAL A C 1
ATOM 2162 O O . VAL A 1 278 ? -12.253 -7.071 16.400 1.00 85.50 278 VAL A O 1
ATOM 2165 N N . ILE A 1 279 ? -11.015 -5.851 14.989 1.00 79.50 279 ILE A N 1
ATOM 2166 C CA . ILE A 1 279 ? -9.709 -6.221 15.538 1.00 79.50 279 ILE A CA 1
ATOM 2167 C C . ILE A 1 279 ? -9.518 -5.484 16.873 1.00 79.50 279 ILE A C 1
ATOM 2169 O O . ILE A 1 279 ? -9.273 -4.271 16.841 1.00 79.50 279 ILE A O 1
ATOM 2173 N N . PRO A 1 280 ? -9.517 -6.174 18.032 1.00 72.81 280 PRO A N 1
ATOM 2174 C CA . PRO A 1 280 ? -9.561 -5.518 19.345 1.00 72.81 280 PRO A CA 1
ATOM 2175 C C . PRO A 1 280 ? -8.405 -4.540 19.582 1.00 72.81 280 PRO A C 1
ATOM 2177 O O . PRO A 1 280 ? -8.584 -3.456 20.117 1.00 72.81 280 PRO A O 1
ATOM 2180 N N . GLN A 1 281 ? -7.208 -4.892 19.107 1.00 70.75 281 GLN A N 1
ATOM 2181 C CA . GLN A 1 281 ? -5.979 -4.114 19.309 1.00 70.75 281 GLN A CA 1
ATOM 2182 C C . GLN A 1 281 ? -5.940 -2.805 18.511 1.00 70.75 281 GLN A C 1
ATOM 2184 O O . GLN A 1 281 ? -5.130 -1.927 18.798 1.00 70.75 281 GLN A O 1
ATOM 2189 N N . THR A 1 282 ? -6.731 -2.705 17.439 1.00 75.12 282 THR A N 1
ATOM 2190 C CA . THR A 1 282 ? -6.647 -1.575 16.502 1.00 75.12 282 THR A CA 1
ATOM 2191 C C . THR A 1 282 ? -7.978 -0.885 16.242 1.00 75.12 282 THR A C 1
ATOM 2193 O O . THR A 1 282 ? -7.967 0.145 15.576 1.00 75.12 282 THR A O 1
ATOM 2196 N N . GLY A 1 283 ? -9.093 -1.450 16.715 1.00 74.50 283 GLY A N 1
ATOM 2197 C CA . GLY A 1 283 ? -10.447 -0.958 16.449 1.00 74.50 283 GLY A CA 1
ATOM 2198 C C . GLY A 1 283 ? -10.878 -1.067 14.983 1.00 74.50 283 GLY A C 1
ATOM 2199 O O . GLY A 1 283 ? -11.873 -0.473 14.591 1.00 74.50 283 GLY A O 1
ATOM 2200 N N . LYS A 1 284 ? -10.123 -1.788 14.148 1.00 81.31 284 LYS A N 1
ATOM 2201 C CA . LYS A 1 284 ? -10.356 -1.868 12.700 1.00 81.31 284 LYS A CA 1
ATOM 2202 C C . LYS A 1 284 ? -11.332 -2.972 12.346 1.00 81.31 284 LYS A C 1
ATOM 2204 O O . LYS A 1 284 ? -11.200 -4.069 12.879 1.00 81.31 284 LYS A O 1
ATOM 2209 N N . LEU A 1 285 ? -12.208 -2.726 11.376 1.00 86.12 285 LEU A N 1
ATOM 2210 C CA . LEU A 1 285 ? -12.990 -3.789 10.750 1.00 86.12 285 LEU A CA 1
ATOM 2211 C C . LEU A 1 285 ? -12.119 -4.682 9.867 1.00 86.12 285 LEU A C 1
ATOM 2213 O O . LEU A 1 285 ? -11.242 -4.206 9.142 1.00 86.12 285 LEU A O 1
ATOM 2217 N N . ALA A 1 286 ? -12.412 -5.973 9.878 1.00 87.19 286 ALA A N 1
ATOM 2218 C CA . ALA A 1 286 ? -11.863 -6.930 8.940 1.00 87.19 286 ALA A CA 1
ATOM 2219 C C . ALA A 1 286 ? -12.900 -7.991 8.564 1.00 87.19 286 ALA A C 1
ATOM 2221 O O . ALA A 1 286 ? -13.739 -8.358 9.382 1.00 87.19 286 ALA A O 1
ATOM 2222 N N . LEU A 1 287 ? -12.814 -8.506 7.341 1.00 91.06 287 LEU A N 1
ATOM 2223 C CA . LEU A 1 287 ? -13.496 -9.739 6.956 1.00 91.06 287 LEU A CA 1
ATOM 2224 C C . LEU A 1 287 ? -12.736 -10.938 7.526 1.00 91.06 287 LEU A C 1
ATOM 2226 O O . LEU A 1 287 ? -11.504 -10.905 7.644 1.00 91.06 287 LEU A O 1
ATOM 2230 N N . TYR A 1 288 ? -13.455 -12.015 7.839 1.00 91.50 288 TYR A N 1
ATOM 2231 C CA . TYR A 1 288 ? -12.789 -13.292 8.085 1.00 91.50 288 TYR A CA 1
ATOM 2232 C C . TYR A 1 288 ? -12.039 -13.743 6.824 1.00 91.50 288 TYR A C 1
ATOM 2234 O O . TYR A 1 288 ? -12.403 -13.407 5.696 1.00 91.50 288 TYR A O 1
ATOM 2242 N N . ARG A 1 289 ? -10.929 -14.462 7.013 1.00 87.12 289 ARG A N 1
ATOM 2243 C CA . ARG A 1 289 ? -10.012 -14.796 5.916 1.00 87.12 289 ARG A CA 1
ATOM 2244 C C . ARG A 1 289 ? -10.673 -15.660 4.839 1.00 87.12 289 ARG A C 1
ATOM 2246 O O . ARG A 1 289 ? -10.475 -15.388 3.665 1.00 87.12 289 ARG A O 1
ATOM 2253 N N . ASP A 1 290 ? -11.452 -16.656 5.246 1.00 88.81 290 ASP A N 1
ATOM 2254 C CA . ASP A 1 290 ? -12.235 -17.527 4.361 1.00 88.81 290 ASP A CA 1
ATOM 2255 C C . ASP A 1 290 ? -13.241 -16.730 3.519 1.00 88.81 290 ASP A C 1
ATOM 2257 O O . ASP A 1 290 ? -13.337 -16.942 2.314 1.00 88.81 290 ASP A O 1
ATOM 2261 N N . VAL A 1 291 ? -13.915 -15.754 4.132 1.00 89.94 291 VAL A N 1
ATOM 2262 C CA . VAL A 1 291 ? -14.841 -14.832 3.452 1.00 89.94 291 VAL A CA 1
ATOM 2263 C C . VAL A 1 291 ? -14.095 -13.979 2.426 1.00 89.94 291 VAL A C 1
ATOM 2265 O O . VAL A 1 291 ? -14.512 -13.854 1.278 1.00 89.94 291 VAL A O 1
ATOM 2268 N N . GLY A 1 292 ? -12.965 -13.400 2.832 1.00 88.12 292 GLY A N 1
ATOM 2269 C CA . GLY A 1 292 ? -12.139 -12.564 1.972 1.00 88.12 292 GLY A CA 1
ATOM 2270 C C . GLY A 1 292 ? -11.560 -13.314 0.770 1.00 88.12 292 GLY A C 1
ATOM 2271 O O . GLY A 1 292 ? -11.659 -12.833 -0.358 1.00 88.12 292 GLY A O 1
ATOM 2272 N N . ASP A 1 293 ? -10.970 -14.487 1.006 1.00 86.62 293 ASP A N 1
ATOM 2273 C CA . ASP A 1 293 ? -10.369 -15.319 -0.039 1.00 86.62 293 ASP A CA 1
ATOM 2274 C C . ASP A 1 293 ? -11.433 -15.772 -1.057 1.00 86.62 293 ASP A C 1
ATOM 2276 O O . ASP A 1 293 ? -11.185 -15.729 -2.264 1.00 86.62 293 ASP A O 1
ATOM 2280 N N . ALA A 1 294 ? -12.637 -16.122 -0.595 1.00 86.25 294 ALA A N 1
ATOM 2281 C CA . ALA A 1 294 ? -13.751 -16.474 -1.470 1.00 86.25 294 ALA A CA 1
ATOM 2282 C C . ALA A 1 294 ? -14.267 -15.282 -2.284 1.00 86.25 294 ALA A C 1
ATOM 2284 O O . ALA A 1 294 ? -14.434 -15.414 -3.489 1.00 86.25 294 ALA A O 1
ATOM 2285 N N . LEU A 1 295 ? -14.425 -14.101 -1.676 1.00 87.31 295 LEU A N 1
ATOM 2286 C CA . LEU A 1 295 ? -14.841 -12.887 -2.389 1.00 87.31 295 LEU A CA 1
ATOM 2287 C C . LEU A 1 295 ? -13.865 -12.477 -3.495 1.00 87.31 295 LEU A C 1
ATOM 2289 O O . LEU A 1 295 ? -14.288 -11.934 -4.506 1.00 87.31 295 LEU A O 1
ATOM 2293 N N . ILE A 1 296 ? -12.560 -12.703 -3.312 1.00 82.88 296 ILE A N 1
ATOM 2294 C CA . ILE A 1 296 ? -11.557 -12.428 -4.354 1.00 82.88 296 ILE A CA 1
ATOM 2295 C C . ILE A 1 296 ? -11.585 -13.495 -5.453 1.00 82.88 296 ILE A C 1
ATOM 2297 O O . ILE A 1 296 ? -11.289 -13.190 -6.608 1.00 82.88 296 ILE A O 1
ATOM 2301 N N . LYS A 1 297 ? -11.895 -14.744 -5.098 1.00 84.56 297 LYS A N 1
ATOM 2302 C CA . LYS A 1 297 ? -11.955 -15.863 -6.040 1.00 84.56 297 LYS A CA 1
ATOM 2303 C C . LYS A 1 297 ? -13.228 -15.830 -6.889 1.00 84.56 297 LYS A C 1
ATOM 2305 O O . LYS A 1 297 ? -13.152 -16.118 -8.081 1.00 84.56 297 LYS A O 1
ATOM 2310 N N . ASP A 1 298 ? -14.359 -15.476 -6.287 1.00 82.12 298 ASP A N 1
ATOM 2311 C CA . ASP A 1 298 ? -15.668 -15.415 -6.925 1.00 82.12 298 ASP A CA 1
ATOM 2312 C C . ASP A 1 298 ? -16.418 -14.132 -6.534 1.00 82.12 298 ASP A C 1
ATOM 2314 O O . ASP A 1 298 ? -16.859 -13.935 -5.400 1.00 82.12 298 ASP A O 1
ATOM 2318 N N . HIS A 1 299 ? -16.591 -13.253 -7.520 1.00 83.38 299 HIS A N 1
ATOM 2319 C CA . HIS A 1 299 ? -17.295 -11.987 -7.345 1.00 83.38 299 HIS A CA 1
ATOM 2320 C C . HIS A 1 299 ? -18.828 -12.154 -7.339 1.00 83.38 299 HIS A C 1
ATOM 2322 O O . HIS A 1 299 ? -19.528 -11.182 -7.046 1.00 83.38 299 HIS A O 1
ATOM 2328 N N . SER A 1 300 ? -19.363 -13.349 -7.644 1.00 84.44 300 SER A N 1
ATOM 2329 C CA . SER A 1 300 ? -20.808 -13.634 -7.663 1.00 84.44 300 SER A CA 1
ATOM 2330 C C . SER A 1 300 ? -21.483 -13.326 -6.317 1.00 84.44 300 SER A C 1
ATOM 2332 O O . SER A 1 300 ? -22.585 -12.781 -6.286 1.00 84.44 300 SER A O 1
ATOM 2334 N N . LEU A 1 301 ? -20.757 -13.527 -5.213 1.00 80.50 301 LEU A N 1
ATOM 2335 C CA . LEU A 1 301 ? -21.205 -13.262 -3.842 1.00 80.50 301 LEU A CA 1
ATOM 2336 C C . LEU A 1 301 ? -21.585 -11.791 -3.586 1.00 80.50 301 LEU A C 1
ATOM 2338 O O . LEU A 1 301 ? -22.433 -11.507 -2.741 1.00 80.50 301 LEU A O 1
ATOM 2342 N N . ILE A 1 302 ? -20.999 -10.838 -4.323 1.00 86.56 302 ILE A N 1
ATOM 2343 C CA . ILE A 1 302 ? -21.392 -9.421 -4.233 1.00 86.56 302 ILE A CA 1
ATOM 2344 C C . ILE A 1 302 ? -22.789 -9.219 -4.830 1.00 86.56 302 ILE A C 1
ATOM 2346 O O . ILE A 1 302 ? -23.591 -8.455 -4.292 1.00 86.56 302 ILE A O 1
ATOM 2350 N N . PHE A 1 303 ? -23.105 -9.910 -5.927 1.00 87.31 303 PHE A N 1
ATOM 2351 C CA . PHE A 1 303 ? -24.427 -9.837 -6.550 1.00 87.31 303 PHE A CA 1
ATOM 2352 C C . PHE A 1 303 ? -25.499 -10.484 -5.669 1.00 87.31 303 PHE A C 1
ATOM 2354 O O . PHE A 1 303 ? -26.598 -9.938 -5.554 1.00 87.31 303 PHE A O 1
ATOM 2361 N N . ASP A 1 304 ? -25.171 -11.584 -4.986 1.00 85.00 304 ASP A N 1
ATOM 2362 C CA . ASP A 1 304 ? -26.075 -12.202 -4.010 1.00 85.00 304 ASP A CA 1
ATOM 2363 C C . ASP A 1 304 ? -26.376 -11.249 -2.852 1.00 85.00 304 ASP A C 1
ATOM 2365 O O . ASP A 1 304 ? -27.536 -11.059 -2.495 1.00 85.00 304 ASP A O 1
ATOM 2369 N N . ALA A 1 305 ? -25.353 -10.583 -2.309 1.00 83.62 305 ALA A N 1
ATOM 2370 C CA . ALA A 1 305 ? -25.529 -9.611 -1.235 1.00 83.62 305 ALA A CA 1
ATOM 2371 C C . ALA A 1 305 ? -26.353 -8.384 -1.681 1.00 83.62 305 ALA A C 1
ATOM 2373 O O . ALA A 1 305 ? -27.174 -7.883 -0.914 1.00 83.62 305 ALA A O 1
ATOM 2374 N N . ARG A 1 306 ? -26.213 -7.926 -2.936 1.00 88.00 306 ARG A N 1
ATOM 2375 C CA . ARG A 1 306 ? -27.074 -6.868 -3.505 1.00 88.00 306 ARG A CA 1
ATOM 2376 C C . ARG A 1 306 ? -28.525 -7.325 -3.639 1.00 88.00 306 ARG A C 1
ATOM 2378 O O . ARG A 1 306 ? -29.434 -6.564 -3.321 1.00 88.00 306 ARG A O 1
ATOM 2385 N N . SER A 1 307 ? -28.731 -8.565 -4.075 1.00 87.94 307 SER A N 1
ATOM 2386 C CA . SER A 1 307 ? -30.063 -9.169 -4.185 1.00 87.94 307 SER A CA 1
ATOM 2387 C C . SER A 1 307 ? -30.707 -9.343 -2.810 1.00 87.94 307 SER A C 1
ATOM 2389 O O . SER A 1 307 ? -31.901 -9.113 -2.652 1.00 87.94 307 SER A O 1
ATOM 2391 N N . LEU A 1 308 ? -29.915 -9.709 -1.799 1.00 83.19 308 LEU A N 1
ATOM 2392 C CA . LEU A 1 308 ? -30.369 -9.785 -0.416 1.00 83.19 308 LEU A CA 1
ATOM 2393 C C . LEU A 1 308 ? -30.794 -8.408 0.093 1.00 83.19 308 LEU A C 1
ATOM 2395 O O . LEU A 1 308 ? -31.880 -8.300 0.649 1.00 83.19 308 LEU A O 1
ATOM 2399 N N . LEU A 1 309 ? -30.002 -7.357 -0.158 1.00 87.69 309 LEU A N 1
ATOM 2400 C CA . LEU A 1 309 ? -30.337 -5.993 0.261 1.00 87.69 309 LEU A CA 1
ATOM 2401 C C . LEU A 1 309 ? -31.702 -5.544 -0.275 1.00 87.69 309 LEU A C 1
ATOM 2403 O O . LEU A 1 309 ? -32.455 -4.924 0.464 1.00 87.69 309 LEU A O 1
ATOM 2407 N N . GLN A 1 310 ? -32.041 -5.890 -1.520 1.00 87.38 310 GLN A N 1
ATOM 2408 C CA . GLN A 1 310 ? -33.356 -5.596 -2.105 1.00 87.38 310 GLN A CA 1
ATOM 2409 C C . GLN A 1 310 ? -34.515 -6.345 -1.433 1.00 87.38 310 GLN A C 1
ATOM 2411 O O . GLN A 1 310 ? -35.650 -5.906 -1.547 1.00 87.38 310 GLN A O 1
ATOM 2416 N N . ARG A 1 311 ? -34.254 -7.482 -0.779 1.00 84.50 311 ARG A N 1
ATOM 2417 C CA . ARG A 1 311 ? -35.281 -8.271 -0.078 1.00 84.50 311 ARG A CA 1
ATOM 2418 C C . ARG A 1 311 ? -35.505 -7.813 1.358 1.00 84.50 311 ARG A C 1
ATOM 2420 O O . ARG A 1 311 ? -36.591 -8.034 1.879 1.00 84.50 311 ARG A O 1
ATOM 2427 N N . VAL A 1 312 ? -34.468 -7.277 2.005 1.00 82.38 312 VAL A N 1
ATOM 2428 C CA . VAL A 1 312 ? -34.545 -6.802 3.397 1.00 82.38 312 VAL A CA 1
ATOM 2429 C C . VAL A 1 312 ? -34.827 -5.301 3.520 1.00 82.38 312 VAL A C 1
ATOM 2431 O O . VAL A 1 312 ? -35.209 -4.876 4.605 1.00 82.38 312 VAL A O 1
ATOM 2434 N N . SER A 1 313 ? -34.632 -4.511 2.453 1.00 78.31 313 SER A N 1
ATOM 2435 C CA . SER A 1 313 ? -35.007 -3.082 2.393 1.00 78.31 313 SER A CA 1
ATOM 2436 C C . SER A 1 313 ? -36.492 -2.905 2.102 1.00 78.31 313 SER A C 1
ATOM 2438 O O . SER A 1 313 ? -37.053 -1.925 2.634 1.00 78.31 313 SER A O 1
#

InterPro domains:
  IPR036390 Winged helix DNA-binding domain superfamily [SSF46785] (14-77)

Organism: NCBI:txid1978157

Sequence (313 aa):
MVQRGLRSEKSVSLILFISKSGGRAKLKDAASFLNLPRDSTKGYVRALLRLGYLERDGGFLILSEKGRAFASLLSEKRSPVEPKIPEGVRSKRVKALFEALAYCGGVARASELAALCKESRVRSELYHYVKKGVLSFSFGFFVLRATAITTTTIPVPENGRKVVVLKKNNEGSINRNNNHDINHNNKKEEEEKEKQKAPPNSGSSSSNSSDGVLRERLSELRSPSAVRLFLFLAERAVRLSNYVFYGSAGEVADASGVSLEELNEALRELRNARLAYVIPQTGKLALYRDVGDALIKDHSLIFDARSLLQRVS

Foldseek 3Di:
DQPQFPPDPLLLQLLLVCVVVVQKDALVVSCVSSVHDSVVSVVSLVVCVVSQQWDDDPRMIGGGPNSNVSNCVVPPPLDQAPQPDAPPPPDPLLSVLSNQCSSSNQKDALVSSCVSHHSVVSCVSVVVVCVVVQWPQHRRMTGGDPVSPPPPPPDDDPDDDDDDDDDDDDDDDDDDDDDDDDDDDDDDDDDDDDDDDDDDDDDDPDPPDLVVLVLVLLVLDQDLLLLLLLLLQLVCCQVVVFFKDDDALVVSCVSSVHDSVRSVVSQVSCVVSQQWHQDVVRRIIGGDPSNSVVSNVDVVVSVSSVVVSVVND

Secondary structure (DSSP, 8-state):
--------HHHHHHHHHHHHTTSEEEHHHHHHHHT--HHHHHHHHHHHHHTTSEEEETTEEEE-HHHHHHHHHHHS--PPPP--PPTT---HHHHHHHHHHHHTTTEEETTTSTTTS-HHHHHHHHHHHHHTTSEEEETTEEEE-GGG-----PPP-SS--------------------------------------------------HHHHHHHHHHT---HHHHHHHHHHHHHHHHHT-SB--S-HHHHHHHHT--HHHHHHHHHHHHHTTSEEEETTTTEEEE-HHHHHHHHH-THHHHHHHHHHHHH-

pLDDT: mean 73.48, std 21.11, range [26.55, 96.0]